Protein AF-A0A914EU07-F1 (afdb_monomer)

Secondary structure (DSSP, 8-state):
-HHHHHHHHHHHHT-S-S--------------PPP------------------------------------PPPS--PEESSEEES----TTS----TTT---EEEEEEEEEEEEE---TTS---EEEEEE--TT-EEE--GGGEE-----TTSPPPPTT-EEEEEEEEE-SS-EEEEETTEEEEEE-S-EEEEEEEEESSEEEEEEEEEEEEEEEE-SSSS-SS-EEEEEE-S-GGGG--EEETT-EEEEEEPPPEEEE-SS-TTEEEEEEEEEEEEE-S--EE-TTS--EE--S-EEESS-SS-HHHHHHHHHHHHHHHHHHHHHHHHHT-PPP--SS---S---------

Foldseek 3Di:
DVVVVVVVVVVVVPPPDDDDDDDDDDDDDDDDDDDDDDDDDDDDDDDDDDDDDDDDDDDDDDDDDDPPPDDDDDPWPWAFPFDKPPDQPDPPPPNPPCLFAFKIKTFRWKKKKKWQQPPPPDDIDIDIFTPHDRPKTWTDDPVQWFAFNADRPPDDDDFWTKIKGKTFTADPAKTFDADPNWTAKIWGGTWIKMWMWTGHQWIATDKIWIGFTWIQGIPVCPDVHIFTDGTIFDCRVVQVCIDGPLAKEWEQKTDWRWGQGPVDNSMIMTMITGGIIIDRGCQDADPVRRDGHHGPHYDYSDDPADPVNVVVVVVVVVVVVVVVVVVVVVVPDDDPPPPPDPPDDPDDDDDDD

Mean predicted aligned error: 16.55 Å

Structure (mmCIF, N/CA/C/O backbone):
data_AF-A0A914EU07-F1
#
_entry.id   AF-A0A914EU07-F1
#
loop_
_atom_site.group_PDB
_atom_site.id
_atom_site.type_symbol
_atom_site.label_atom_id
_atom_site.label_alt_id
_atom_site.label_comp_id
_atom_site.label_asym_id
_atom_site.label_entity_id
_atom_site.label_seq_id
_atom_site.pdbx_PDB_ins_code
_atom_site.Cartn_x
_atom_site.Cartn_y
_atom_site.Cartn_z
_atom_site.occupancy
_atom_site.B_iso_or_equiv
_atom_site.auth_seq_id
_atom_site.auth_comp_id
_atom_site.auth_asym_id
_atom_site.auth_atom_id
_atom_site.pdbx_PDB_model_num
ATOM 1 N N . MET A 1 1 ? 28.162 30.329 26.256 1.00 46.25 1 MET A N 1
ATOM 2 C CA . MET A 1 1 ? 27.588 29.751 27.493 1.00 46.25 1 MET A CA 1
ATOM 3 C C . MET A 1 1 ? 26.132 30.178 27.723 1.00 46.25 1 MET A C 1
ATOM 5 O O . MET A 1 1 ? 25.285 29.298 27.734 1.00 46.25 1 MET A O 1
ATOM 9 N N . HIS A 1 2 ? 25.791 31.475 27.800 1.00 39.97 2 HIS A N 1
ATOM 10 C CA . HIS A 1 2 ? 24.400 31.924 28.050 1.00 39.97 2 HIS A CA 1
ATOM 11 C C . HIS A 1 2 ? 23.330 31.431 27.049 1.00 39.97 2 HIS A C 1
ATOM 13 O O . HIS A 1 2 ? 22.220 31.111 27.465 1.00 39.97 2 HIS A O 1
ATOM 19 N N . ILE A 1 3 ? 23.651 31.312 25.754 1.00 50.47 3 ILE A N 1
ATOM 20 C CA . ILE A 1 3 ? 22.684 30.875 24.723 1.00 50.47 3 ILE A CA 1
ATOM 21 C C . ILE A 1 3 ? 22.217 29.421 24.951 1.00 50.47 3 ILE A C 1
ATOM 23 O O . ILE A 1 3 ? 21.037 29.122 24.787 1.00 50.47 3 ILE A O 1
ATOM 27 N N . PHE A 1 4 ? 23.111 28.536 25.411 1.00 46.19 4 PHE A N 1
ATOM 28 C CA . PHE A 1 4 ? 22.774 27.137 25.712 1.00 46.19 4 PHE A CA 1
ATOM 29 C C . PHE A 1 4 ? 21.798 27.007 26.889 1.00 46.19 4 PHE A C 1
ATOM 31 O O . PHE A 1 4 ? 20.877 26.200 26.827 1.00 46.19 4 PHE A O 1
ATOM 38 N N . TYR A 1 5 ? 21.944 27.838 27.927 1.00 52.75 5 TYR A N 1
ATOM 39 C CA . TYR A 1 5 ? 21.004 27.858 29.054 1.00 52.75 5 TYR A CA 1
ATOM 40 C C . TYR A 1 5 ? 19.601 28.322 28.639 1.00 52.75 5 TYR A C 1
ATOM 42 O O . TYR A 1 5 ? 18.611 27.776 29.117 1.00 52.75 5 TYR A O 1
ATOM 50 N N . SER A 1 6 ? 19.503 29.287 27.720 1.00 47.06 6 SER A N 1
ATOM 51 C CA . SER A 1 6 ? 18.209 29.769 27.214 1.00 47.06 6 SER A CA 1
ATOM 52 C C . SER A 1 6 ? 17.459 28.693 26.414 1.00 47.06 6 SER A C 1
ATOM 54 O O . SER A 1 6 ? 16.265 28.492 26.622 1.00 47.06 6 SER A O 1
ATOM 56 N N . LEU A 1 7 ? 18.172 27.937 25.569 1.00 50.00 7 LEU A N 1
ATOM 57 C CA . LEU A 1 7 ? 17.616 26.795 24.831 1.00 50.00 7 LEU A CA 1
ATOM 58 C C . LEU A 1 7 ? 17.190 25.640 25.753 1.00 50.00 7 LEU A C 1
ATOM 60 O O . LEU A 1 7 ? 16.129 25.057 25.540 1.00 50.00 7 LEU A O 1
ATOM 64 N N . LEU A 1 8 ? 17.967 25.342 26.801 1.00 52.72 8 LEU A N 1
ATOM 65 C CA . LEU A 1 8 ? 17.636 24.279 27.758 1.00 52.72 8 LEU A CA 1
ATOM 66 C C . LEU A 1 8 ? 16.361 24.596 28.565 1.00 52.72 8 LEU A C 1
ATOM 68 O O . LEU A 1 8 ? 15.539 23.713 28.797 1.00 52.72 8 LEU A O 1
ATOM 72 N N . ILE A 1 9 ? 16.172 25.861 28.957 1.00 55.28 9 ILE A N 1
ATOM 73 C CA . ILE A 1 9 ? 14.986 26.312 29.703 1.00 55.28 9 ILE A CA 1
ATOM 74 C C . ILE A 1 9 ? 13.730 26.292 28.816 1.00 55.28 9 ILE A C 1
ATOM 76 O O . ILE A 1 9 ? 12.677 25.846 29.270 1.00 55.28 9 ILE A O 1
ATOM 80 N N . PHE A 1 10 ? 13.838 26.692 27.543 1.00 49.38 10 PHE A N 1
ATOM 81 C CA . PHE A 1 10 ? 12.729 26.569 26.587 1.00 49.38 10 PHE A CA 1
ATOM 82 C C . PHE A 1 10 ? 12.340 25.108 26.318 1.00 49.38 10 PHE A C 1
ATOM 84 O O . PHE A 1 10 ? 11.152 24.805 26.226 1.00 49.38 10 PHE A O 1
ATOM 91 N N . ALA A 1 11 ? 13.314 24.194 26.249 1.00 50.12 11 ALA A N 1
ATOM 92 C CA . ALA A 1 11 ? 13.044 22.765 26.092 1.00 50.12 11 ALA A CA 1
ATOM 93 C C . ALA A 1 11 ? 12.343 22.153 27.320 1.00 50.12 11 ALA A C 1
ATOM 95 O O . ALA A 1 11 ? 11.442 21.336 27.158 1.00 50.12 11 ALA A O 1
ATOM 96 N N . LEU A 1 12 ? 12.708 22.561 28.541 1.00 46.66 12 LEU A N 1
ATOM 97 C CA . LEU A 1 12 ? 12.119 22.021 29.775 1.00 46.66 12 LEU A CA 1
ATOM 98 C C . LEU A 1 12 ? 10.699 22.534 30.063 1.00 46.66 12 LEU A C 1
ATOM 100 O O . LEU A 1 12 ? 9.892 21.796 30.623 1.00 46.66 12 LEU A O 1
ATOM 104 N N . LEU A 1 13 ? 10.369 23.768 29.669 1.00 44.47 13 LEU A N 1
ATOM 105 C CA . LEU A 1 13 ? 9.030 24.339 29.879 1.00 44.47 13 LEU A CA 1
ATOM 106 C C . LEU A 1 13 ? 8.003 23.922 28.809 1.00 44.47 13 LEU A C 1
ATOM 108 O O . LEU A 1 13 ? 6.804 24.041 29.045 1.00 44.47 13 LEU A O 1
ATOM 11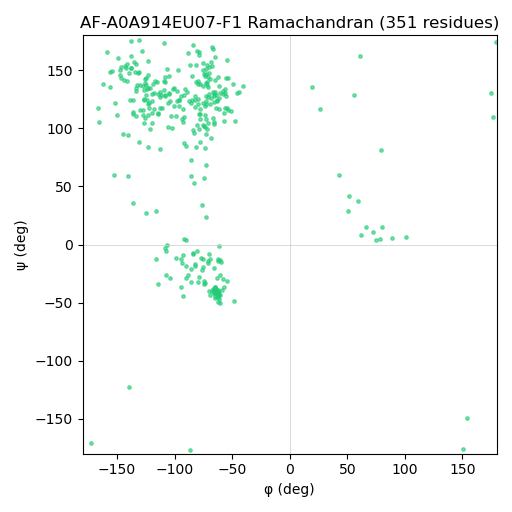2 N N . GLY A 1 14 ? 8.447 23.411 27.655 1.00 39.62 14 GLY A N 1
ATOM 113 C CA . GLY A 1 14 ? 7.567 23.007 26.549 1.00 39.62 14 GLY A CA 1
ATOM 114 C C . GLY A 1 14 ? 6.961 21.599 26.645 1.00 39.62 14 GLY A C 1
ATOM 115 O O . GLY A 1 14 ? 6.124 21.258 25.818 1.00 39.62 14 GLY A O 1
ATOM 116 N N . VAL A 1 15 ? 7.376 20.770 27.613 1.00 45.12 15 VAL A N 1
ATOM 117 C CA . VAL A 1 15 ? 7.030 19.329 27.658 1.00 45.12 15 VAL A CA 1
ATOM 118 C C . VAL A 1 15 ? 5.794 19.020 28.525 1.00 45.12 15 VAL A C 1
ATOM 120 O O . VAL A 1 15 ? 5.212 17.947 28.407 1.00 45.12 15 VAL A O 1
ATOM 123 N N . PHE A 1 16 ? 5.308 19.968 29.335 1.00 35.09 16 PHE A N 1
ATOM 124 C CA . PHE A 1 16 ? 4.106 19.791 30.171 1.00 35.09 16 PHE A CA 1
ATOM 125 C C . PHE A 1 16 ? 2.778 20.039 29.422 1.00 35.09 16 PHE A C 1
ATOM 127 O O . PHE A 1 16 ? 1.909 20.794 29.858 1.00 35.09 16 PHE A O 1
ATOM 134 N N . SER A 1 17 ? 2.601 19.366 28.284 1.00 38.59 17 SER A N 1
ATOM 135 C CA . SER A 1 17 ? 1.285 19.085 27.695 1.00 38.59 17 SER A CA 1
ATOM 136 C C . SER A 1 17 ? 1.385 18.011 26.618 1.00 38.59 17 SER A C 1
ATOM 138 O O . SER A 1 17 ? 1.828 18.304 25.513 1.00 38.59 17 SER A O 1
ATOM 140 N N . VAL A 1 18 ? 0.928 16.796 26.937 1.00 35.84 18 VAL A N 1
ATOM 141 C CA . VAL A 1 18 ? -0.046 15.999 26.158 1.00 35.84 18 VAL A CA 1
ATOM 142 C C . VAL A 1 18 ? -0.210 14.614 26.804 1.00 35.84 18 VAL A C 1
ATOM 144 O O . VAL A 1 18 ? 0.771 13.949 27.106 1.00 35.84 18 VAL A O 1
ATOM 147 N N . ALA A 1 19 ? -1.481 14.248 26.995 1.00 31.66 19 ALA A N 1
ATOM 148 C CA . ALA A 1 19 ? -2.082 12.919 27.163 1.00 31.66 19 ALA A CA 1
ATOM 149 C C . ALA A 1 19 ? -1.248 11.750 27.733 1.00 31.66 19 ALA A C 1
ATOM 151 O O . ALA A 1 19 ? -0.362 11.191 27.092 1.00 31.66 19 ALA A O 1
ATOM 152 N N . GLU A 1 20 ? -1.702 11.279 28.892 1.00 33.03 20 GLU A N 1
ATOM 153 C CA . GLU A 1 20 ? -1.465 9.936 29.416 1.00 33.03 20 GLU A CA 1
ATOM 154 C C . GLU A 1 20 ? -2.401 8.944 28.695 1.00 33.03 20 GLU A C 1
ATOM 156 O O . GLU A 1 20 ? -3.623 9.066 28.791 1.00 33.03 20 GLU A O 1
ATOM 161 N N . GLU A 1 21 ? -1.846 7.987 27.944 1.00 31.31 21 GLU A N 1
ATOM 162 C CA . GLU A 1 21 ? -2.611 6.935 27.258 1.00 31.31 21 GLU A CA 1
ATOM 163 C C . GLU A 1 21 ? -2.207 5.553 27.796 1.00 31.31 21 GLU A C 1
ATOM 165 O O . GLU A 1 21 ? -1.058 5.120 27.683 1.00 31.31 21 GLU A O 1
ATOM 170 N N . HIS A 1 22 ? -3.166 4.865 28.421 1.00 30.11 22 HIS A N 1
ATOM 171 C CA . HIS A 1 22 ? -2.979 3.537 29.003 1.00 30.11 22 HIS A CA 1
ATOM 172 C C . HIS A 1 22 ? -2.817 2.472 27.905 1.00 30.11 22 HIS A C 1
ATOM 174 O O . HIS A 1 22 ? -3.797 2.021 27.312 1.00 30.11 22 HIS A O 1
ATOM 180 N N . SER A 1 23 ? -1.586 2.007 27.690 1.00 28.59 23 SER A N 1
ATOM 181 C CA . SER A 1 23 ? -1.321 0.790 26.918 1.00 28.59 23 SER A CA 1
ATOM 182 C C . SER A 1 23 ? -1.604 -0.444 27.779 1.00 28.59 23 SER A C 1
ATOM 184 O O . SER A 1 23 ? -0.833 -0.751 28.685 1.00 28.59 23 SER A O 1
ATOM 186 N N . ASN A 1 24 ? -2.688 -1.165 27.487 1.00 29.34 24 ASN A N 1
ATOM 187 C CA . ASN A 1 24 ? -2.892 -2.517 28.011 1.00 29.34 24 ASN A CA 1
ATOM 188 C C . ASN A 1 24 ? -2.124 -3.523 27.146 1.00 29.34 24 ASN A C 1
ATOM 190 O O . ASN A 1 24 ? -2.299 -3.546 25.927 1.00 29.34 24 ASN A O 1
ATOM 194 N N . ASP A 1 25 ? -1.310 -4.366 27.780 1.00 30.17 25 ASP A N 1
ATOM 195 C CA . ASP A 1 25 ? -0.608 -5.460 27.110 1.00 30.17 25 ASP A CA 1
ATOM 196 C C . ASP A 1 25 ? -1.591 -6.449 26.466 1.00 30.17 25 ASP A C 1
ATOM 198 O O . ASP A 1 25 ? -2.505 -6.964 27.114 1.00 30.17 25 ASP A O 1
ATOM 202 N N . LEU A 1 26 ? -1.353 -6.765 25.191 1.00 31.00 26 LEU A N 1
ATOM 203 C CA . LEU A 1 26 ? -1.912 -7.936 24.523 1.00 31.00 26 LEU A CA 1
ATOM 204 C C . LEU A 1 26 ? -0.760 -8.819 24.047 1.00 31.00 26 LEU A C 1
ATOM 206 O O . LEU A 1 26 ? -0.054 -8.520 23.084 1.00 31.00 26 LEU A O 1
ATOM 210 N N . GLU A 1 27 ? -0.571 -9.909 24.783 1.00 30.17 27 GLU A N 1
ATOM 211 C CA . GLU A 1 27 ? 0.477 -10.900 24.583 1.00 30.17 27 GLU A CA 1
ATOM 212 C C . GLU A 1 27 ? 0.266 -11.657 23.261 1.00 30.17 27 GLU A C 1
ATOM 214 O O . GLU A 1 27 ? -0.653 -12.463 23.120 1.00 30.17 27 GLU A O 1
ATOM 219 N N . VAL A 1 28 ? 1.122 -11.395 22.268 1.00 29.94 28 VAL A N 1
ATOM 220 C CA . VAL A 1 28 ? 1.140 -12.153 21.009 1.00 29.94 28 VAL A CA 1
ATOM 221 C C . VAL A 1 28 ? 2.128 -13.310 21.132 1.00 29.94 28 VAL A C 1
ATOM 223 O O . VAL A 1 28 ? 3.347 -13.113 21.143 1.00 29.94 28 VAL A O 1
ATOM 226 N N . GLU A 1 29 ? 1.586 -14.525 21.181 1.00 27.75 29 GLU A N 1
ATOM 227 C CA . GLU A 1 29 ? 2.333 -15.780 21.244 1.00 27.75 29 GLU A CA 1
ATOM 228 C C . GLU A 1 29 ? 3.308 -15.911 20.056 1.00 27.75 29 GLU A C 1
ATOM 230 O O . GLU A 1 29 ? 2.925 -16.171 18.910 1.00 27.75 29 GLU A O 1
ATOM 235 N N . ARG A 1 30 ? 4.611 -15.735 20.313 1.00 26.53 30 ARG A N 1
ATOM 236 C CA . ARG A 1 30 ? 5.646 -15.964 19.296 1.00 26.53 30 ARG A CA 1
ATOM 237 C C . ARG A 1 30 ? 5.849 -17.461 19.083 1.00 26.53 30 ARG A C 1
ATOM 239 O O . ARG A 1 30 ? 6.609 -18.097 19.814 1.00 26.53 30 ARG A O 1
ATOM 246 N N . VAL A 1 31 ? 5.285 -17.995 18.004 1.00 28.81 31 VAL A N 1
ATOM 247 C CA . VAL A 1 31 ? 5.662 -19.321 17.497 1.00 28.81 31 VAL A CA 1
ATOM 248 C C . VAL A 1 31 ? 7.169 -19.343 17.201 1.00 28.81 31 VAL A C 1
ATOM 250 O O . VAL A 1 31 ? 7.655 -18.658 16.297 1.00 28.81 31 VAL A O 1
ATOM 253 N N . LYS A 1 32 ? 7.915 -20.144 17.974 1.00 26.92 32 LYS A N 1
ATOM 254 C CA . LYS A 1 32 ? 9.344 -20.421 17.764 1.00 26.92 32 LYS A CA 1
ATOM 255 C C . LYS A 1 32 ? 9.570 -20.922 16.335 1.00 26.92 32 LYS A C 1
ATOM 257 O O . LYS A 1 32 ? 9.159 -22.032 16.003 1.00 26.92 32 LYS A O 1
ATOM 262 N N . ARG A 1 33 ? 10.306 -20.164 15.516 1.00 27.30 33 ARG A N 1
ATOM 263 C CA . ARG A 1 33 ? 10.988 -20.748 14.354 1.00 27.30 33 ARG A CA 1
ATOM 264 C C . ARG A 1 33 ? 12.297 -21.360 14.833 1.00 27.30 33 ARG A C 1
ATOM 266 O O . ARG A 1 33 ? 13.096 -20.687 15.479 1.00 27.30 33 ARG A O 1
ATOM 273 N N . VAL A 1 34 ? 12.470 -22.643 14.545 1.00 25.67 34 VAL A N 1
ATOM 274 C CA . VAL A 1 34 ? 13.705 -23.384 14.804 1.00 25.67 34 VAL A CA 1
ATOM 275 C C . VAL A 1 34 ? 14.787 -22.844 13.870 1.00 25.67 34 VAL A C 1
ATOM 277 O O . VAL A 1 34 ? 14.574 -22.780 12.660 1.00 25.67 34 VAL A O 1
ATOM 280 N N . ALA A 1 35 ? 15.923 -22.434 14.434 1.00 23.61 35 ALA A N 1
ATOM 281 C CA . ALA A 1 35 ? 17.128 -22.186 13.656 1.00 23.61 35 ALA A CA 1
ATOM 282 C C . ALA A 1 35 ? 17.684 -23.532 13.173 1.00 23.61 35 ALA A C 1
ATOM 284 O O . ALA A 1 35 ? 17.738 -24.484 13.950 1.00 23.61 35 ALA A O 1
ATOM 285 N N . VAL A 1 36 ? 18.079 -23.598 11.904 1.00 28.11 36 VAL A N 1
ATOM 286 C CA . VAL A 1 36 ? 18.805 -24.734 11.329 1.00 28.11 36 VAL A CA 1
ATOM 287 C C . VAL A 1 36 ? 20.101 -24.185 10.746 1.00 28.11 36 VAL A C 1
ATOM 289 O O . VAL A 1 36 ? 20.180 -23.849 9.567 1.00 28.11 36 VAL A O 1
ATOM 292 N N . GLU A 1 37 ? 21.086 -24.057 11.623 1.00 24.45 37 GLU A N 1
ATOM 293 C CA . GLU A 1 37 ? 22.506 -24.143 11.279 1.00 24.45 37 GLU A CA 1
ATOM 294 C C . GLU A 1 37 ? 23.034 -25.471 11.869 1.00 24.45 37 GLU A C 1
ATOM 296 O O . GLU A 1 37 ? 22.282 -26.171 12.550 1.00 24.45 37 GLU A O 1
ATOM 301 N N . ASP A 1 38 ? 24.286 -25.822 11.567 1.00 24.45 38 ASP A N 1
ATOM 302 C CA . ASP A 1 38 ? 24.977 -27.087 11.896 1.00 24.45 38 ASP A CA 1
ATOM 303 C C . ASP A 1 38 ? 24.662 -28.306 10.994 1.00 24.45 38 ASP A C 1
ATOM 305 O O . ASP A 1 38 ? 23.941 -29.232 11.366 1.00 24.45 38 ASP A O 1
ATOM 309 N N . VAL A 1 39 ? 25.329 -28.365 9.830 1.00 29.16 39 VAL A N 1
ATOM 310 C CA . VAL A 1 39 ? 25.918 -29.621 9.314 1.00 29.16 39 VAL A CA 1
ATOM 311 C C . VAL A 1 39 ? 27.320 -29.320 8.771 1.00 29.16 39 VAL A C 1
ATOM 313 O O . VAL A 1 39 ? 27.489 -28.448 7.919 1.00 29.16 39 VAL A O 1
ATOM 316 N N . ASP A 1 40 ? 28.316 -30.043 9.283 1.00 24.72 40 ASP A N 1
ATOM 317 C CA . ASP A 1 40 ? 29.746 -29.798 9.075 1.00 24.72 40 ASP A CA 1
ATOM 318 C C . ASP A 1 40 ? 30.283 -30.034 7.653 1.00 24.72 40 ASP A C 1
ATOM 320 O O . ASP A 1 40 ? 29.796 -30.862 6.878 1.00 24.72 40 ASP A O 1
ATOM 324 N N . PHE A 1 41 ? 31.411 -29.376 7.370 1.00 24.50 41 PHE A N 1
ATOM 325 C CA . PHE A 1 41 ? 32.308 -29.728 6.271 1.00 24.50 41 PHE A CA 1
ATOM 326 C C . PHE A 1 41 ? 33.098 -31.003 6.604 1.00 24.50 41 PHE A C 1
ATOM 328 O O . PHE A 1 41 ? 33.934 -30.998 7.506 1.00 24.50 41 PHE A O 1
ATOM 335 N N . ALA A 1 42 ? 32.931 -32.060 5.806 1.00 28.92 42 ALA A N 1
ATOM 336 C CA . ALA A 1 42 ? 33.831 -33.213 5.810 1.00 28.92 42 ALA A CA 1
ATOM 337 C C . ALA A 1 42 ?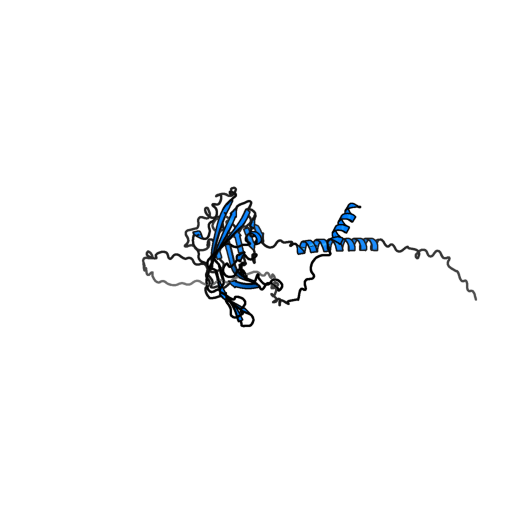 34.214 -33.622 4.378 1.00 28.92 42 ALA A C 1
ATOM 339 O O . ALA A 1 42 ? 33.398 -34.133 3.612 1.00 28.92 42 ALA A O 1
ATOM 340 N N . SER A 1 43 ? 35.479 -33.398 4.024 1.00 26.33 43 SER A N 1
ATOM 341 C CA . SER A 1 43 ? 36.119 -33.893 2.801 1.00 26.33 43 SER A CA 1
ATOM 342 C C . SER A 1 43 ? 36.385 -35.398 2.871 1.00 26.33 43 SER A C 1
ATOM 344 O O . SER A 1 43 ? 36.886 -35.854 3.897 1.00 26.33 43 SER A O 1
ATOM 346 N N . ASN A 1 44 ? 36.161 -36.135 1.777 1.00 27.44 44 ASN A N 1
ATOM 347 C CA . ASN A 1 44 ? 36.869 -37.381 1.440 1.00 27.44 44 ASN A CA 1
ATOM 348 C C . ASN A 1 44 ? 36.687 -37.711 -0.055 1.00 27.44 44 ASN A C 1
ATOM 350 O O . ASN A 1 44 ? 35.588 -37.565 -0.591 1.00 27.44 44 ASN A O 1
ATOM 354 N N . ASP A 1 45 ? 37.763 -38.160 -0.705 1.00 26.83 45 ASP A N 1
ATOM 355 C CA . ASP A 1 45 ? 37.855 -38.375 -2.157 1.00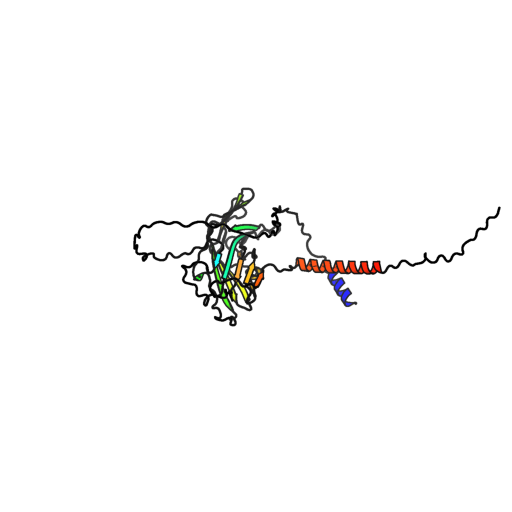 26.83 45 ASP A CA 1
ATOM 356 C C . ASP A 1 45 ? 37.608 -39.835 -2.607 1.00 26.83 45 ASP A C 1
ATOM 358 O O . ASP A 1 45 ? 37.993 -40.775 -1.917 1.00 26.83 45 ASP A O 1
ATOM 362 N N . GLU A 1 46 ? 37.075 -39.974 -3.835 1.00 29.94 46 GLU A N 1
ATOM 363 C CA . GLU A 1 46 ? 37.163 -41.125 -4.773 1.00 29.94 46 GLU A CA 1
ATOM 364 C C . GLU A 1 46 ? 36.610 -42.537 -4.399 1.00 29.94 46 GLU A C 1
ATOM 366 O O . GLU A 1 46 ? 36.458 -42.891 -3.233 1.00 29.94 46 GLU A O 1
ATOM 371 N N . PRO A 1 47 ? 36.383 -43.446 -5.386 1.00 34.06 47 PRO A N 1
ATOM 372 C CA . PRO A 1 47 ? 35.909 -43.242 -6.766 1.00 34.06 47 PRO A CA 1
ATOM 373 C C . PRO A 1 47 ? 34.734 -44.177 -7.177 1.00 34.06 47 PRO A C 1
ATOM 375 O O . PRO A 1 47 ? 34.302 -45.069 -6.449 1.00 34.06 47 PRO A O 1
ATOM 378 N N . ALA A 1 48 ? 34.206 -43.989 -8.395 1.00 28.39 48 ALA A N 1
ATOM 379 C CA . ALA A 1 48 ? 33.030 -44.699 -8.925 1.00 28.39 48 ALA A CA 1
ATOM 380 C C . ALA A 1 48 ? 33.324 -46.063 -9.611 1.00 28.39 48 ALA A C 1
ATOM 382 O O . ALA A 1 48 ? 34.382 -46.228 -10.219 1.00 28.39 48 ALA A O 1
ATOM 383 N N . PRO A 1 49 ? 32.352 -47.005 -9.651 1.00 30.48 49 PRO A N 1
ATOM 384 C CA . PRO A 1 49 ? 32.393 -48.190 -10.516 1.00 30.48 49 PRO A CA 1
ATOM 385 C C . PRO A 1 49 ? 31.455 -48.107 -11.743 1.00 30.48 49 PRO A C 1
ATOM 387 O O . PRO A 1 49 ? 30.344 -47.578 -11.689 1.00 30.48 49 PRO A O 1
ATOM 390 N N . ALA A 1 50 ? 31.892 -48.688 -12.865 1.00 24.97 50 ALA A N 1
ATOM 391 C CA . ALA A 1 50 ? 31.195 -48.674 -14.159 1.00 24.97 50 ALA A CA 1
ATOM 392 C C . ALA A 1 50 ? 30.021 -49.677 -14.274 1.00 24.97 50 ALA A C 1
ATOM 394 O O . ALA A 1 50 ? 29.947 -50.662 -13.536 1.00 24.97 50 ALA A O 1
ATOM 395 N N . ARG A 1 51 ? 29.134 -49.491 -15.272 1.00 28.92 51 ARG A N 1
ATOM 396 C CA . ARG A 1 51 ? 28.095 -50.478 -15.642 1.00 28.92 51 ARG A CA 1
ATOM 397 C C . ARG A 1 51 ? 27.902 -50.664 -17.156 1.00 28.92 51 ARG A C 1
ATOM 399 O O . ARG A 1 51 ? 28.179 -49.780 -17.960 1.00 28.92 51 ARG A O 1
ATOM 406 N N . THR A 1 52 ? 27.463 -51.871 -17.512 1.00 26.02 52 THR A N 1
ATOM 407 C CA . THR A 1 52 ? 27.656 -52.542 -18.814 1.00 26.02 52 THR A CA 1
ATOM 408 C C . THR A 1 52 ? 26.574 -52.250 -19.872 1.00 26.02 52 THR A C 1
ATOM 410 O O . THR A 1 52 ? 25.486 -51.773 -19.567 1.00 26.02 52 THR A O 1
ATOM 413 N N . ARG A 1 53 ? 26.873 -52.567 -21.143 1.00 28.36 53 ARG A N 1
ATOM 414 C CA . ARG A 1 53 ? 26.119 -52.212 -22.364 1.00 28.36 53 ARG A CA 1
ATOM 415 C C . ARG A 1 53 ? 25.486 -53.443 -23.056 1.00 28.36 53 ARG A C 1
ATOM 417 O O . ARG A 1 53 ? 26.233 -54.339 -23.426 1.00 28.36 53 ARG A O 1
ATOM 424 N N . GLN A 1 54 ? 24.171 -53.437 -23.332 1.00 25.81 54 GLN A N 1
ATOM 425 C CA . GLN A 1 54 ? 23.416 -54.291 -24.300 1.00 25.81 54 GLN A CA 1
ATOM 426 C C . GLN A 1 54 ? 22.001 -53.654 -24.478 1.00 25.81 54 GLN A C 1
ATOM 428 O O . GLN A 1 54 ? 21.384 -53.345 -23.468 1.00 25.81 54 GLN A O 1
ATOM 433 N N . LYS A 1 55 ? 21.518 -53.163 -25.645 1.00 25.08 55 LYS A N 1
ATOM 434 C CA . LYS A 1 55 ? 21.026 -53.830 -26.893 1.00 25.08 55 LYS A CA 1
ATOM 435 C C . LYS A 1 55 ? 19.875 -54.836 -26.633 1.00 25.08 55 LYS A C 1
ATOM 437 O O . LYS A 1 55 ? 20.100 -55.724 -25.829 1.00 25.08 55 LYS A O 1
ATOM 442 N N . THR A 1 56 ? 18.685 -54.869 -27.276 1.00 24.50 56 THR A N 1
ATOM 443 C CA . THR A 1 56 ? 17.957 -54.126 -28.372 1.00 24.50 56 THR A CA 1
ATOM 444 C C . THR A 1 56 ? 16.477 -54.678 -28.431 1.00 24.50 56 THR A C 1
ATOM 446 O O . THR A 1 56 ? 16.211 -55.503 -27.557 1.00 24.50 56 THR A O 1
ATOM 449 N N . PRO A 1 57 ? 15.516 -54.413 -29.383 1.00 30.88 57 PRO A N 1
ATOM 450 C CA . PRO A 1 57 ? 15.378 -53.454 -30.516 1.00 30.88 57 PRO A CA 1
ATOM 451 C C . PRO A 1 57 ? 13.977 -52.743 -30.715 1.00 30.88 57 PRO A C 1
ATOM 453 O O . PRO A 1 57 ? 12.980 -53.070 -30.090 1.00 30.88 57 PRO A O 1
ATOM 456 N N . SER A 1 58 ? 13.919 -51.809 -31.685 1.00 27.25 58 SER A N 1
ATOM 457 C CA . SER A 1 58 ? 12.823 -51.381 -32.617 1.00 27.25 58 SER A CA 1
ATOM 458 C C . SER A 1 58 ? 11.304 -51.659 -32.408 1.00 27.25 58 SER A C 1
ATOM 460 O O . SER A 1 58 ? 10.887 -52.818 -32.420 1.00 27.25 58 SER A O 1
ATOM 462 N N . ARG A 1 59 ? 10.457 -50.625 -32.635 1.00 25.84 59 ARG A N 1
ATOM 463 C CA . ARG A 1 59 ? 9.393 -50.656 -33.683 1.00 25.84 59 ARG A CA 1
ATOM 464 C C . ARG A 1 59 ? 8.899 -49.264 -34.141 1.00 25.84 59 ARG A C 1
ATOM 466 O O . ARG A 1 59 ? 9.223 -48.249 -33.544 1.00 25.84 59 ARG A O 1
ATOM 473 N N . ALA A 1 60 ? 8.190 -49.259 -35.270 1.00 24.92 60 ALA A N 1
ATOM 474 C CA . ALA A 1 60 ? 7.963 -48.148 -36.193 1.00 24.92 60 ALA A CA 1
ATOM 475 C C . ALA A 1 60 ? 6.959 -47.043 -35.786 1.00 24.92 60 ALA A C 1
ATOM 477 O O . ALA A 1 60 ? 5.988 -47.260 -35.070 1.00 24.92 60 ALA A O 1
ATOM 478 N N . ARG A 1 61 ? 7.204 -45.885 -36.410 1.00 26.66 61 ARG A N 1
ATOM 479 C CA . ARG A 1 61 ? 6.374 -44.689 -36.633 1.00 26.66 61 ARG A CA 1
ATOM 480 C C . ARG A 1 61 ? 4.904 -44.971 -36.994 1.00 26.66 61 ARG A C 1
ATOM 482 O O . ARG A 1 61 ? 4.641 -45.724 -37.928 1.00 26.66 61 ARG A O 1
ATOM 489 N N . ALA A 1 62 ? 3.987 -44.222 -36.380 1.00 25.33 62 ALA A N 1
ATOM 490 C CA . ALA A 1 62 ? 2.648 -43.950 -36.906 1.00 25.33 62 ALA A CA 1
ATOM 491 C C . ALA A 1 62 ? 2.470 -42.426 -37.034 1.00 25.33 62 ALA A C 1
ATOM 493 O O . ALA A 1 62 ? 2.565 -41.709 -36.040 1.00 25.33 62 ALA A O 1
ATOM 494 N N . ASN A 1 63 ? 2.261 -41.928 -38.256 1.00 28.62 63 ASN A N 1
ATOM 495 C CA . ASN A 1 63 ? 1.889 -40.531 -38.485 1.00 28.62 63 ASN A CA 1
ATOM 496 C C . ASN A 1 63 ? 0.370 -40.408 -38.330 1.00 28.62 63 ASN A C 1
ATOM 498 O O . ASN A 1 63 ? -0.345 -41.052 -39.091 1.00 28.62 63 ASN A O 1
ATOM 502 N N . ASN A 1 64 ? -0.106 -39.521 -37.458 1.00 28.23 64 ASN A N 1
ATOM 503 C CA . ASN A 1 64 ? -1.452 -38.961 -37.560 1.00 28.23 64 ASN A CA 1
ATOM 504 C C . ASN A 1 64 ? -1.319 -37.441 -37.662 1.00 28.23 64 ASN A C 1
ATOM 506 O O . ASN A 1 64 ? -1.133 -36.760 -36.656 1.00 28.23 64 ASN A O 1
ATOM 510 N N . ASN A 1 65 ? -1.404 -36.920 -38.888 1.00 31.72 65 ASN A N 1
ATOM 511 C CA . ASN A 1 65 ? -1.631 -35.497 -39.107 1.00 31.72 65 ASN A CA 1
ATOM 512 C C . ASN A 1 65 ? -3.085 -35.203 -38.717 1.00 31.72 65 ASN A C 1
ATOM 514 O O . ASN A 1 65 ? -3.995 -35.470 -39.499 1.00 31.72 65 ASN A O 1
ATOM 518 N N . ALA A 1 66 ? -3.294 -34.674 -37.514 1.00 29.34 66 ALA A N 1
ATOM 519 C CA . ALA A 1 66 ? -4.489 -33.905 -37.199 1.00 29.34 66 ALA A CA 1
ATOM 520 C C . ALA A 1 66 ? -4.147 -32.427 -37.413 1.00 29.34 66 ALA A C 1
ATOM 522 O O . ALA A 1 66 ? -3.125 -31.949 -36.922 1.00 29.34 66 ALA A O 1
ATOM 523 N N . ASP A 1 67 ? -4.968 -31.738 -38.197 1.00 27.14 67 ASP A N 1
ATOM 524 C CA . ASP A 1 67 ? -4.740 -30.356 -38.609 1.00 27.14 67 ASP A CA 1
ATOM 525 C C . ASP A 1 67 ? -5.009 -29.404 -37.428 1.00 27.14 67 ASP A C 1
ATOM 527 O O . ASP A 1 67 ? -6.158 -29.140 -37.074 1.00 27.14 67 ASP A O 1
ATOM 531 N N . VAL A 1 68 ? -3.952 -28.924 -36.763 1.00 33.66 68 VAL A N 1
ATOM 532 C CA . VAL A 1 68 ? -4.058 -27.992 -35.621 1.00 33.66 68 VAL A CA 1
ATOM 533 C C . VAL A 1 68 ? -4.139 -26.552 -36.141 1.00 33.66 68 VAL A C 1
ATOM 535 O O . VAL A 1 68 ? -3.289 -25.720 -35.845 1.00 33.66 68 VAL A O 1
ATOM 538 N N . ASN A 1 69 ? -5.159 -26.273 -36.958 1.00 35.41 69 ASN A N 1
ATOM 539 C CA . ASN A 1 69 ? -5.385 -24.969 -37.593 1.00 35.41 69 ASN A CA 1
ATOM 540 C C . ASN A 1 69 ? -6.857 -24.509 -37.540 1.00 35.41 69 ASN A C 1
ATOM 542 O O . ASN A 1 69 ? -7.327 -23.861 -38.469 1.00 35.41 69 ASN A O 1
ATOM 546 N N . ASP A 1 70 ? -7.590 -24.795 -36.455 1.00 31.61 70 ASP A N 1
ATOM 547 C CA . ASP A 1 70 ? -8.813 -24.030 -36.130 1.00 31.61 70 ASP A CA 1
ATOM 548 C C . ASP A 1 70 ? -9.127 -24.002 -34.620 1.00 31.61 70 ASP A C 1
ATOM 550 O O . ASP A 1 70 ? -10.169 -24.458 -34.147 1.00 31.61 70 ASP A O 1
ATOM 554 N N . VAL A 1 71 ? -8.194 -23.460 -33.828 1.00 29.88 71 VAL A N 1
ATOM 555 C CA . VAL A 1 71 ? -8.495 -22.986 -32.468 1.00 29.88 71 VAL A CA 1
ATOM 556 C C . VAL A 1 71 ? -8.526 -21.465 -32.507 1.00 29.88 71 VAL A C 1
ATOM 558 O O . VAL A 1 71 ? -7.487 -20.806 -32.501 1.00 29.88 71 VAL A O 1
ATOM 561 N N . LYS A 1 72 ? -9.735 -20.896 -32.545 1.00 27.12 72 LYS A N 1
ATOM 562 C CA . LYS A 1 72 ? -9.934 -19.455 -32.341 1.00 27.12 72 LYS A CA 1
ATOM 563 C C . LYS A 1 72 ? -9.336 -19.052 -30.985 1.00 27.12 72 LYS A C 1
ATOM 565 O O . LYS A 1 72 ? -9.603 -19.746 -30.002 1.00 27.12 72 LYS A O 1
ATOM 570 N N . PRO A 1 73 ? -8.569 -17.951 -30.899 1.00 29.64 73 PRO A N 1
ATOM 571 C CA . PRO A 1 73 ? -7.961 -17.538 -29.643 1.00 29.64 73 PRO A CA 1
ATOM 572 C C . PRO A 1 73 ? -9.045 -17.203 -28.614 1.00 29.64 73 PRO A C 1
ATOM 574 O O . PRO A 1 73 ? -9.906 -16.355 -28.854 1.00 29.64 73 PRO A O 1
ATOM 577 N N . VAL A 1 74 ? -8.993 -17.877 -27.464 1.00 31.19 74 VAL A N 1
ATOM 578 C CA . VAL A 1 74 ? -9.813 -17.553 -26.293 1.00 31.19 74 VAL A CA 1
ATOM 579 C C . VAL A 1 74 ? -9.154 -16.372 -25.571 1.00 31.19 74 VAL A C 1
ATOM 581 O O . VAL A 1 74 ? -7.998 -16.498 -25.163 1.00 31.19 74 VAL A O 1
ATOM 584 N N . PRO A 1 75 ? -9.837 -15.229 -25.391 1.00 39.47 75 PRO A N 1
ATOM 585 C CA . PRO A 1 75 ? -9.272 -14.097 -24.669 1.00 39.47 75 PRO A CA 1
ATOM 586 C C . PRO A 1 75 ? -9.459 -14.277 -23.154 1.00 39.47 75 PRO A C 1
ATOM 588 O O . PRO A 1 75 ? -10.528 -13.971 -22.633 1.00 39.47 75 PRO A O 1
ATOM 591 N N . ASN A 1 76 ? -8.437 -14.808 -22.472 1.00 41.78 76 ASN A N 1
ATOM 592 C CA . ASN A 1 76 ? -8.073 -14.502 -21.073 1.00 41.78 76 ASN A CA 1
ATOM 593 C C . ASN A 1 76 ? -6.893 -15.389 -20.619 1.00 41.78 76 ASN A C 1
ATOM 595 O O . ASN A 1 76 ? -7.100 -16.578 -20.361 1.00 41.78 76 ASN A O 1
ATOM 599 N N . PRO A 1 77 ? -5.683 -14.841 -20.420 1.00 52.72 77 PRO A N 1
ATOM 600 C CA . PRO A 1 77 ? -4.681 -15.442 -19.551 1.00 52.72 77 PRO A CA 1
ATOM 601 C C . PRO A 1 77 ? -4.953 -14.959 -18.115 1.00 52.72 77 PRO A C 1
ATOM 603 O O . PRO A 1 77 ? -4.256 -14.090 -17.592 1.00 52.72 77 PRO A O 1
ATOM 606 N N . ASP A 1 78 ? -6.022 -15.467 -17.495 1.00 54.94 78 ASP A N 1
ATOM 607 C CA . ASP A 1 78 ? -6.338 -15.135 -16.101 1.00 54.94 78 ASP A CA 1
ATOM 608 C C . ASP A 1 78 ? -5.214 -15.655 -15.192 1.00 54.94 78 ASP A C 1
ATOM 610 O O . ASP A 1 78 ? -4.949 -16.858 -15.126 1.00 54.94 78 ASP A O 1
ATOM 614 N N . GLY A 1 79 ? -4.525 -14.743 -14.508 1.00 60.25 79 GLY A N 1
ATOM 615 C CA . GLY A 1 79 ? -3.372 -15.078 -13.682 1.00 60.25 79 GLY A CA 1
ATOM 616 C C . GLY A 1 79 ? -3.782 -15.530 -12.282 1.00 60.25 79 GLY A C 1
ATOM 617 O O . GLY A 1 79 ? -4.731 -15.008 -11.697 1.00 60.25 79 GLY A O 1
ATOM 618 N N . VAL A 1 80 ? -3.048 -16.482 -11.708 1.00 74.19 80 VAL A N 1
ATOM 619 C CA . VAL A 1 80 ? -3.183 -16.850 -10.288 1.00 74.19 80 VAL A CA 1
ATOM 620 C C . VAL A 1 80 ? -2.386 -15.854 -9.445 1.00 74.19 80 VAL A C 1
ATOM 622 O O . VAL A 1 80 ? -1.290 -15.465 -9.838 1.00 74.19 80 VAL A O 1
ATOM 625 N N . VAL A 1 81 ? -2.918 -15.443 -8.291 1.00 73.88 81 VAL A N 1
ATOM 626 C CA . VAL A 1 81 ? -2.204 -14.579 -7.329 1.00 73.88 81 VAL A CA 1
ATOM 627 C C . VAL A 1 81 ? -0.865 -15.243 -6.924 1.00 73.88 81 VAL A C 1
ATOM 629 O O . VAL A 1 81 ? -0.886 -16.421 -6.558 1.00 73.88 81 VAL A O 1
ATOM 632 N N . PRO A 1 82 ? 0.296 -14.551 -6.955 1.00 79.94 82 PRO A N 1
ATOM 633 C CA . PRO A 1 82 ? 0.502 -13.098 -6.992 1.00 79.94 82 PRO A CA 1
ATOM 634 C C . PRO A 1 82 ? 0.190 -12.422 -8.334 1.00 79.94 82 PRO A C 1
ATOM 636 O O . PRO A 1 82 ? 0.445 -12.946 -9.414 1.00 79.94 82 PRO A O 1
ATOM 639 N N . VAL A 1 83 ? -0.336 -11.204 -8.242 1.00 83.25 83 VAL A N 1
ATOM 640 C CA . VAL A 1 83 ? -0.616 -10.333 -9.385 1.00 83.25 83 VAL A CA 1
ATOM 641 C C . VAL A 1 83 ? 0.700 -9.795 -9.942 1.00 83.25 83 VAL A C 1
ATOM 643 O O . VAL A 1 83 ? 1.448 -9.145 -9.212 1.00 83.25 83 VAL A O 1
ATOM 646 N N . VAL A 1 84 ? 0.965 -10.031 -11.230 1.00 84.12 84 VAL A N 1
ATOM 647 C CA . VAL A 1 84 ? 2.135 -9.500 -11.946 1.00 84.12 84 VAL A CA 1
ATOM 648 C C . VAL A 1 84 ? 1.656 -8.797 -13.212 1.00 84.12 84 VAL A C 1
ATOM 650 O O . VAL A 1 84 ? 1.071 -9.429 -14.089 1.00 84.12 84 VAL A O 1
ATOM 653 N N . LEU A 1 85 ? 1.872 -7.483 -13.298 1.00 81.50 85 LEU A N 1
ATOM 654 C CA . LEU A 1 85 ? 1.389 -6.646 -14.400 1.00 81.50 85 LEU A CA 1
ATOM 655 C C . LEU A 1 85 ? 2.559 -5.899 -15.069 1.00 81.50 85 LEU A C 1
ATOM 657 O O . LEU A 1 85 ? 3.253 -5.144 -14.382 1.00 81.50 85 LEU A O 1
ATOM 661 N N . PRO A 1 86 ? 2.754 -6.029 -16.395 1.00 73.56 86 PRO A N 1
ATOM 662 C CA . PRO A 1 86 ? 2.167 -7.057 -17.264 1.00 73.56 86 PRO A CA 1
ATOM 663 C C . PRO A 1 86 ? 2.663 -8.479 -16.902 1.00 73.56 86 PRO A C 1
ATOM 665 O O . PRO A 1 86 ? 3.700 -8.619 -16.251 1.00 73.56 86 PRO A O 1
ATOM 668 N N . PRO A 1 87 ? 1.965 -9.549 -17.324 1.00 70.12 87 PRO A N 1
ATOM 669 C CA . PRO A 1 87 ? 2.398 -10.922 -17.102 1.00 70.12 87 PRO A CA 1
ATOM 670 C C . PRO A 1 87 ? 3.575 -11.264 -18.027 1.00 70.12 87 PRO A C 1
ATOM 672 O O . PRO A 1 87 ? 3.426 -11.383 -19.241 1.00 70.12 87 PRO A O 1
ATOM 675 N N . TYR A 1 88 ? 4.758 -11.449 -17.444 1.00 64.19 88 TYR A N 1
ATOM 676 C CA . TYR A 1 88 ? 6.007 -11.693 -18.182 1.00 64.19 88 TYR A CA 1
ATOM 677 C C . TYR A 1 88 ? 6.323 -13.177 -18.456 1.00 64.19 88 TYR A C 1
ATOM 679 O O . TYR A 1 88 ? 7.393 -13.480 -18.974 1.00 64.19 88 TYR A O 1
ATOM 687 N N . HIS A 1 89 ? 5.435 -14.108 -18.090 1.00 53.84 89 HIS A N 1
ATOM 688 C CA . HIS A 1 89 ? 5.739 -15.549 -18.068 1.00 53.84 89 HIS A CA 1
ATOM 689 C C . HIS A 1 89 ? 5.075 -16.382 -19.182 1.00 53.84 89 HIS A C 1
ATOM 691 O O . HIS A 1 89 ? 5.351 -17.574 -19.291 1.00 53.84 89 HIS A O 1
ATOM 697 N N . ASP A 1 90 ? 4.202 -15.801 -20.011 1.00 52.31 90 ASP A N 1
ATOM 698 C CA . ASP A 1 90 ? 3.453 -16.575 -21.008 1.00 52.31 90 ASP A CA 1
ATOM 699 C C . ASP A 1 90 ? 4.078 -16.497 -22.407 1.00 52.31 90 ASP A C 1
ATOM 701 O O . ASP A 1 90 ? 4.013 -15.475 -23.088 1.00 52.31 90 ASP A O 1
ATOM 705 N N . SER A 1 91 ? 4.631 -17.624 -22.859 1.00 47.88 91 SER A N 1
ATOM 706 C CA . SER A 1 91 ? 5.173 -17.804 -24.213 1.00 47.88 91 SER A CA 1
ATOM 707 C C . SER A 1 91 ? 4.148 -17.650 -25.352 1.00 47.88 91 SER A C 1
ATOM 709 O O . SER A 1 91 ? 4.551 -17.517 -26.507 1.00 47.88 91 SER A O 1
ATOM 711 N N . ASN A 1 92 ? 2.842 -17.655 -25.051 1.00 44.09 92 ASN A N 1
ATOM 712 C CA . ASN A 1 92 ? 1.768 -17.455 -26.029 1.00 44.09 92 ASN A CA 1
ATOM 713 C C . ASN A 1 92 ? 1.372 -15.982 -26.199 1.00 44.09 92 ASN A C 1
ATOM 715 O O . ASN A 1 92 ? 0.775 -15.627 -27.219 1.00 44.09 92 ASN A O 1
ATOM 719 N N . LEU A 1 93 ? 1.715 -15.108 -25.246 1.00 50.03 93 LEU A N 1
ATOM 720 C CA . LEU A 1 93 ? 1.657 -13.672 -25.488 1.00 50.03 93 LEU A CA 1
ATOM 721 C C . LEU A 1 93 ? 2.897 -13.315 -26.308 1.00 50.03 93 LEU A C 1
ATOM 723 O O . LEU A 1 93 ? 4.026 -13.444 -25.836 1.00 50.03 93 LEU A O 1
ATOM 727 N N . ALA A 1 94 ? 2.666 -12.921 -27.567 1.00 41.06 94 ALA A N 1
ATOM 728 C CA . ALA A 1 94 ? 3.713 -12.615 -28.541 1.00 41.06 94 ALA A CA 1
ATOM 729 C C . ALA A 1 94 ? 4.822 -11.775 -27.888 1.00 41.06 94 ALA A C 1
ATOM 731 O O . ALA A 1 94 ? 4.481 -10.791 -27.225 1.00 41.06 94 ALA A O 1
ATOM 732 N N . PRO A 1 95 ? 6.110 -12.153 -28.056 1.00 44.12 95 PRO A N 1
ATOM 733 C CA . PRO A 1 95 ? 7.209 -11.730 -27.192 1.00 44.12 95 PRO A CA 1
ATOM 734 C C . PRO A 1 95 ? 7.152 -10.227 -26.968 1.00 44.12 95 PRO A C 1
ATOM 736 O O . PRO A 1 95 ? 7.399 -9.446 -27.894 1.00 44.12 95 PRO A O 1
ATOM 739 N N . PHE A 1 96 ? 6.734 -9.846 -25.754 1.00 51.72 96 PHE A N 1
ATOM 740 C CA . PHE A 1 96 ? 6.397 -8.464 -25.451 1.00 51.72 96 PHE A CA 1
ATOM 741 C C . PHE A 1 96 ? 7.590 -7.594 -25.804 1.00 51.72 96 PHE A C 1
ATOM 743 O O . PHE A 1 96 ? 8.714 -7.858 -25.379 1.00 51.72 96 PHE A O 1
ATOM 750 N N . ASP A 1 97 ? 7.350 -6.555 -26.600 1.00 53.28 97 ASP A N 1
ATOM 751 C CA . ASP A 1 97 ? 8.418 -5.668 -27.026 1.00 53.28 97 ASP A CA 1
ATOM 752 C C . ASP A 1 97 ? 8.916 -4.876 -25.809 1.00 53.28 97 ASP A C 1
ATOM 754 O O . ASP A 1 97 ? 8.413 -3.797 -25.484 1.00 53.28 97 ASP A O 1
ATOM 758 N N . LEU A 1 98 ? 9.931 -5.422 -25.133 1.00 51.81 98 LEU A N 1
ATOM 759 C CA . LEU A 1 98 ? 10.636 -4.829 -23.995 1.00 51.81 98 LEU A CA 1
ATOM 760 C C . LEU A 1 98 ? 11.328 -3.500 -24.370 1.00 51.81 98 LEU A C 1
ATOM 762 O O . LEU A 1 98 ? 11.959 -2.873 -23.519 1.00 51.81 98 LEU A O 1
ATOM 766 N N . LYS A 1 99 ? 11.249 -3.052 -25.633 1.00 49.00 99 LYS A N 1
ATOM 767 C CA . LYS A 1 99 ? 11.644 -1.708 -26.090 1.00 49.00 99 LYS A CA 1
ATOM 768 C C . LYS A 1 99 ? 10.477 -0.706 -26.082 1.00 49.00 99 LYS A C 1
ATOM 770 O O . LYS A 1 99 ? 10.710 0.480 -26.294 1.00 49.00 99 LYS A O 1
ATOM 775 N N . LYS A 1 100 ? 9.234 -1.158 -25.858 1.00 51.53 100 LYS A N 1
ATOM 776 C CA . LYS A 1 100 ? 8.010 -0.331 -25.793 1.00 51.53 100 LYS A CA 1
ATOM 777 C C . LYS A 1 100 ? 7.435 -0.166 -24.386 1.00 51.53 100 LYS A C 1
ATOM 779 O O . LYS A 1 100 ? 6.748 0.824 -24.153 1.00 51.53 100 LYS A O 1
ATOM 784 N N . ARG A 1 101 ? 7.675 -1.104 -23.461 1.00 60.22 101 ARG A N 1
ATOM 785 C CA . ARG A 1 101 ? 7.140 -1.059 -22.086 1.00 60.22 101 ARG A CA 1
ATOM 786 C C . ARG A 1 101 ? 8.253 -1.206 -21.056 1.00 60.22 101 ARG A C 1
ATOM 788 O O . ARG A 1 101 ? 9.007 -2.171 -21.100 1.00 60.22 101 ARG A O 1
ATOM 795 N N . SER A 1 102 ? 8.339 -0.242 -20.141 1.00 70.12 102 SER A N 1
ATOM 796 C CA . SER A 1 102 ? 9.401 -0.134 -19.129 1.00 70.12 102 SER A CA 1
ATOM 797 C C . SER A 1 102 ? 8.867 -0.056 -17.695 1.00 70.12 102 SER A C 1
ATOM 799 O O . SER A 1 102 ? 9.505 0.581 -16.856 1.00 70.12 102 SER A O 1
ATOM 801 N N . CYS A 1 103 ? 7.685 -0.623 -17.434 1.00 81.38 103 CYS A N 1
ATOM 802 C CA . CYS A 1 103 ? 7.035 -0.598 -16.126 1.00 81.38 103 CYS A CA 1
ATOM 803 C C . CYS A 1 103 ? 6.564 -1.992 -15.692 1.00 81.38 103 CYS A C 1
ATOM 805 O O . CYS A 1 103 ? 6.206 -2.809 -16.537 1.00 81.38 103 CYS A O 1
ATOM 807 N N . MET A 1 104 ? 6.574 -2.245 -14.383 1.00 84.25 104 MET A N 1
ATOM 808 C CA . MET A 1 104 ? 6.230 -3.526 -13.761 1.00 84.25 104 MET A CA 1
ATOM 809 C C . MET A 1 104 ? 5.557 -3.290 -12.402 1.00 84.25 104 MET A C 1
ATOM 811 O O . MET A 1 104 ? 5.950 -2.388 -11.658 1.00 84.25 104 MET A O 1
ATOM 815 N N . LEU A 1 105 ? 4.572 -4.119 -12.064 1.00 90.69 105 LEU A N 1
ATOM 816 C CA . LEU A 1 105 ? 3.916 -4.179 -10.759 1.00 90.69 105 LEU A CA 1
ATOM 817 C C . LEU A 1 105 ? 3.818 -5.635 -10.297 1.00 90.69 105 LEU A C 1
ATOM 819 O O . LEU A 1 105 ? 3.462 -6.514 -11.078 1.00 90.69 105 LEU A O 1
ATOM 823 N N . TYR A 1 106 ? 4.100 -5.862 -9.017 1.00 91.25 106 TYR A N 1
ATOM 824 C CA . TYR A 1 106 ? 3.925 -7.116 -8.293 1.00 91.25 106 TYR A CA 1
ATOM 825 C C . TYR A 1 106 ? 3.071 -6.864 -7.042 1.00 91.25 106 TYR A C 1
ATOM 827 O O . TYR A 1 106 ? 3.238 -5.849 -6.360 1.00 91.25 106 TYR A O 1
ATOM 835 N N . LEU A 1 107 ? 2.147 -7.774 -6.737 1.00 91.31 107 LEU A N 1
ATOM 836 C CA . LEU A 1 107 ? 1.287 -7.702 -5.555 1.00 91.31 107 LEU A CA 1
ATOM 837 C C . LEU A 1 107 ? 0.866 -9.107 -5.110 1.00 91.31 107 LEU A C 1
ATOM 839 O O . LEU A 1 107 ? 0.205 -9.830 -5.855 1.00 91.31 107 LEU A O 1
ATOM 843 N N . GLU A 1 108 ? 1.181 -9.488 -3.874 1.00 89.06 108 GLU A N 1
ATOM 844 C CA . GLU A 1 108 ? 0.886 -10.838 -3.367 1.00 89.06 108 GLU A CA 1
ATOM 845 C C . GLU A 1 108 ? -0.529 -10.995 -2.790 1.00 89.06 108 GLU A C 1
ATOM 847 O O . GLU A 1 108 ? -1.043 -12.106 -2.677 1.00 89.06 108 GLU A O 1
ATOM 852 N N . GLY A 1 109 ? -1.183 -9.901 -2.407 1.00 88.62 109 GLY A N 1
ATOM 853 C CA . GLY A 1 109 ? -2.562 -9.951 -1.933 1.00 88.62 109 GLY A CA 1
ATOM 854 C C . GLY A 1 109 ? -3.099 -8.593 -1.521 1.00 88.62 109 GLY A C 1
ATOM 855 O O . GLY A 1 109 ? -2.372 -7.603 -1.465 1.00 88.62 109 GLY A O 1
ATOM 856 N N . ILE A 1 110 ? -4.386 -8.552 -1.194 1.00 92.75 110 ILE A N 1
ATOM 857 C CA . ILE A 1 110 ? -5.080 -7.319 -0.817 1.00 92.75 110 ILE A CA 1
ATOM 858 C C . ILE A 1 110 ? -5.762 -7.538 0.527 1.00 92.75 110 ILE A C 1
ATOM 860 O O . ILE A 1 110 ? -6.446 -8.535 0.704 1.00 92.75 110 ILE A O 1
ATOM 864 N N . THR A 1 111 ? -5.618 -6.618 1.474 1.00 93.62 111 THR A N 1
ATOM 865 C CA . THR A 1 111 ? -6.413 -6.622 2.708 1.00 93.62 111 THR A CA 1
ATOM 866 C C . THR A 1 111 ? -7.448 -5.511 2.624 1.00 93.62 111 THR A C 1
ATOM 868 O O . THR A 1 111 ? -7.101 -4.343 2.459 1.00 93.62 111 THR A O 1
ATOM 871 N N . ILE A 1 112 ? -8.726 -5.867 2.739 1.00 94.31 112 ILE A N 1
ATOM 872 C CA . ILE A 1 112 ? -9.803 -4.886 2.889 1.00 94.31 112 ILE A CA 1
ATOM 873 C C . ILE A 1 112 ? -9.830 -4.442 4.349 1.00 94.31 112 ILE A C 1
ATOM 875 O O . ILE A 1 112 ? -9.693 -5.261 5.254 1.00 94.31 112 ILE A O 1
ATOM 879 N N . LEU A 1 113 ? -10.016 -3.150 4.568 1.00 93.50 113 LEU A N 1
ATOM 880 C CA . LEU A 1 113 ? -10.212 -2.516 5.863 1.00 93.50 113 LEU A CA 1
ATOM 881 C C . LEU A 1 113 ? -11.612 -1.888 5.876 1.00 93.50 113 LEU A C 1
ATOM 883 O O . LEU A 1 113 ? -12.030 -1.304 4.880 1.00 93.50 113 LEU A O 1
ATOM 887 N N . VAL A 1 114 ? -12.332 -1.964 6.988 1.00 92.56 114 VAL A N 1
ATOM 888 C CA . VAL A 1 114 ? -13.561 -1.189 7.211 1.00 92.56 114 VAL A CA 1
ATOM 889 C C . VAL A 1 114 ? -13.412 -0.448 8.532 1.00 92.56 114 VAL A C 1
ATOM 891 O O . VAL A 1 114 ? -13.121 -1.067 9.556 1.00 92.56 114 VAL A O 1
ATOM 894 N N . LEU A 1 115 ? -13.573 0.874 8.487 1.00 90.31 115 LEU A N 1
ATOM 895 C CA . LEU A 1 115 ? -13.463 1.779 9.629 1.00 90.31 115 LEU A CA 1
ATOM 896 C C . LEU A 1 115 ? -14.823 2.415 9.917 1.00 90.31 115 LEU A C 1
ATOM 898 O O . LEU A 1 115 ? -15.422 3.000 9.014 1.00 90.31 115 LEU A O 1
ATOM 902 N N . ASP A 1 116 ? -15.257 2.358 11.173 1.00 89.00 116 ASP A N 1
ATOM 903 C CA . ASP A 1 116 ? -16.287 3.249 11.715 1.00 89.00 116 ASP A CA 1
ATOM 904 C C . ASP A 1 116 ? -15.629 4.578 12.123 1.00 89.00 116 ASP A C 1
ATOM 906 O O . ASP A 1 116 ? -14.724 4.620 12.960 1.00 89.00 116 ASP A O 1
ATOM 910 N N . VAL A 1 117 ? -16.062 5.667 11.487 1.00 82.50 117 VAL A N 1
ATOM 911 C CA . VAL A 1 117 ? -15.542 7.029 11.687 1.00 82.50 117 VAL A CA 1
ATOM 912 C C . VAL A 1 117 ? -16.357 7.794 12.734 1.00 82.50 117 VAL A C 1
ATOM 914 O O . VAL A 1 117 ? -15.919 8.832 13.232 1.00 82.50 117 VAL A O 1
ATOM 917 N N . LYS A 1 118 ? -17.554 7.303 13.075 1.00 73.38 118 LYS A N 1
ATOM 918 C CA . LYS A 1 118 ? -18.536 8.006 13.905 1.00 73.38 118 LYS A CA 1
ATOM 919 C C . LYS A 1 118 ? -18.288 7.835 15.406 1.00 73.38 118 LYS A C 1
ATOM 921 O O . LYS A 1 118 ? -18.961 8.493 16.201 1.00 73.38 118 LYS A O 1
ATOM 926 N N . SER A 1 119 ? -17.339 6.989 15.819 1.00 60.81 119 SER A N 1
ATOM 927 C CA . SER A 1 119 ? -17.029 6.708 17.230 1.00 60.81 119 SER A CA 1
ATOM 928 C C . SER A 1 119 ? -16.266 7.854 17.928 1.00 60.81 119 SER A C 1
ATOM 930 O O . SER A 1 119 ? -15.183 7.699 18.493 1.00 60.81 119 SER A O 1
ATOM 932 N N . ILE A 1 120 ? -16.852 9.050 17.925 1.00 44.50 120 ILE A N 1
ATOM 933 C CA . ILE A 1 120 ? -16.353 10.211 18.663 1.00 44.50 120 ILE A CA 1
ATOM 934 C C . ILE A 1 120 ? -16.469 9.908 20.167 1.00 44.50 120 ILE A C 1
ATOM 936 O O . ILE A 1 120 ? -17.563 9.918 20.726 1.00 44.50 120 ILE A O 1
ATOM 940 N N . GLY A 1 121 ? -15.334 9.631 20.817 1.00 53.22 121 GLY A N 1
ATOM 941 C CA . GLY A 1 121 ? -15.245 9.352 22.259 1.00 53.22 121 GLY A CA 1
ATOM 942 C C . GLY A 1 121 ? -15.121 7.873 22.650 1.00 53.22 121 GLY A C 1
ATOM 943 O O . GLY A 1 121 ? -15.148 7.551 23.834 1.00 53.22 121 GLY A O 1
ATOM 944 N N . SER A 1 122 ? -14.977 6.950 21.698 1.00 54.09 122 SER A N 1
ATOM 945 C CA . SER A 1 122 ? -14.639 5.542 21.966 1.00 54.09 122 SER A CA 1
ATOM 946 C C . SER A 1 122 ? -13.796 4.993 20.818 1.00 54.09 122 SER A C 1
ATOM 948 O O . SER A 1 122 ? -13.984 5.415 19.681 1.00 54.09 122 SER A O 1
ATOM 950 N N . ALA A 1 123 ? -12.855 4.090 21.111 1.00 62.03 123 ALA A N 1
ATOM 951 C CA . ALA A 1 123 ? -11.852 3.621 20.149 1.00 62.03 123 ALA A CA 1
ATOM 952 C C . ALA A 1 123 ? -12.456 3.268 18.775 1.00 62.03 123 ALA A C 1
ATOM 954 O O . ALA A 1 123 ? -13.441 2.527 18.701 1.00 62.03 123 ALA A O 1
ATOM 955 N N . GLN A 1 124 ? -11.853 3.805 17.706 1.00 70.00 124 GLN A N 1
ATOM 956 C CA . GLN A 1 124 ? -12.284 3.578 16.323 1.00 70.00 124 GLN A CA 1
ATOM 957 C C . GLN A 1 124 ? -12.343 2.081 16.030 1.00 70.00 124 GLN A C 1
ATOM 959 O O . GLN A 1 124 ? -11.329 1.382 16.089 1.00 70.00 124 GLN A O 1
ATOM 964 N N . LYS A 1 125 ? -13.542 1.580 15.718 1.00 82.62 125 LYS A N 1
ATOM 965 C CA . LYS A 1 125 ? -13.727 0.169 15.384 1.00 82.62 125 LYS A CA 1
ATOM 966 C C . LYS A 1 125 ? -13.280 -0.065 13.949 1.00 82.62 125 LYS A C 1
ATOM 968 O O . LYS A 1 125 ? -13.889 0.421 12.997 1.00 82.62 125 LYS A O 1
ATOM 973 N N . ALA A 1 126 ? -12.194 -0.816 13.833 1.00 88.00 126 ALA A N 1
ATOM 974 C CA . ALA A 1 126 ? -11.545 -1.175 12.590 1.00 88.00 126 ALA A CA 1
ATOM 975 C C . ALA A 1 126 ? -11.536 -2.697 12.441 1.00 88.00 126 ALA A C 1
ATOM 977 O O . ALA A 1 126 ? -11.085 -3.404 13.341 1.00 88.00 126 ALA A O 1
ATOM 978 N N . TYR A 1 127 ? -11.985 -3.198 11.293 1.00 91.38 127 TYR A N 1
ATOM 979 C CA . TYR A 1 127 ? -11.890 -4.615 10.951 1.00 91.38 127 TYR A CA 1
ATOM 980 C C . TYR A 1 127 ? -11.165 -4.805 9.625 1.00 91.38 127 TYR A C 1
ATOM 982 O O . TYR A 1 127 ? -11.407 -4.076 8.663 1.00 91.38 127 TYR A O 1
ATOM 990 N N . THR A 1 128 ? -10.280 -5.798 9.574 1.00 92.31 128 THR A N 1
ATOM 991 C CA . THR A 1 128 ? -9.523 -6.167 8.376 1.00 92.31 128 THR A CA 1
ATOM 992 C C . THR A 1 128 ? -9.899 -7.563 7.891 1.00 92.31 128 THR A C 1
ATOM 994 O O . THR A 1 128 ? -10.080 -8.491 8.676 1.00 92.31 128 THR A O 1
ATOM 997 N N . LEU A 1 129 ? -10.000 -7.719 6.572 1.00 92.38 129 LEU A N 1
ATOM 998 C CA . LEU A 1 129 ? -10.248 -8.984 5.890 1.00 92.38 129 LEU A CA 1
ATOM 999 C C . LEU A 1 129 ? -9.155 -9.205 4.829 1.00 92.38 129 LEU A C 1
ATOM 1001 O O . LEU A 1 129 ? -9.192 -8.559 3.776 1.00 92.38 129 LEU A O 1
ATOM 1005 N N . PRO A 1 130 ? -8.173 -10.091 5.075 1.00 90.62 130 PRO A N 1
ATOM 1006 C CA . PRO A 1 130 ? -7.151 -10.415 4.088 1.00 90.62 130 PRO A CA 1
ATOM 1007 C C . PRO A 1 130 ? -7.730 -11.274 2.952 1.00 90.62 130 PRO A C 1
ATOM 1009 O O . PRO A 1 130 ? -8.201 -12.393 3.158 1.00 90.62 130 PRO A O 1
ATOM 1012 N N . LEU A 1 131 ? -7.642 -10.766 1.725 1.00 86.75 131 LEU A N 1
ATOM 1013 C CA . LEU A 1 131 ? -7.884 -11.493 0.483 1.00 86.75 131 LEU A CA 1
ATOM 1014 C C . LEU A 1 131 ? -6.554 -12.078 -0.011 1.00 86.75 131 LEU A C 1
ATOM 1016 O O . LEU A 1 131 ? -5.798 -11.464 -0.770 1.00 86.75 131 LEU A O 1
ATOM 1020 N N . LYS A 1 132 ? -6.250 -13.277 0.489 1.00 73.75 132 LYS A N 1
ATOM 1021 C CA . LYS A 1 132 ? -5.091 -14.074 0.084 1.00 73.75 132 LYS A CA 1
ATOM 1022 C C . LYS A 1 132 ? -5.447 -15.559 0.118 1.00 73.75 132 LYS A C 1
ATOM 1024 O O . LYS A 1 132 ? -5.356 -16.195 1.165 1.00 73.75 132 LYS A O 1
ATOM 1029 N N . ALA A 1 133 ? -5.850 -16.118 -1.020 1.00 71.38 133 ALA A N 1
ATOM 1030 C CA . ALA A 1 133 ? -5.982 -17.562 -1.191 1.00 71.38 133 ALA A CA 1
ATOM 1031 C C . ALA A 1 133 ? -5.364 -18.018 -2.515 1.00 71.38 133 ALA A C 1
ATOM 1033 O O . ALA A 1 133 ? -5.434 -17.312 -3.515 1.00 71.38 133 ALA A O 1
ATOM 1034 N N . ALA A 1 134 ? -4.832 -19.241 -2.523 1.00 64.69 134 ALA A N 1
ATOM 1035 C CA . ALA A 1 134 ? -4.139 -19.839 -3.669 1.00 64.69 134 ALA A CA 1
ATOM 1036 C C . ALA A 1 134 ? -5.008 -20.035 -4.930 1.00 64.69 134 ALA A C 1
ATOM 1038 O O . ALA A 1 134 ? -4.476 -20.323 -5.995 1.00 64.69 134 ALA A O 1
ATOM 1039 N N . ASN A 1 135 ? -6.333 -19.892 -4.809 1.00 78.38 135 ASN A N 1
ATOM 1040 C CA . ASN A 1 135 ? -7.287 -20.068 -5.907 1.00 78.38 135 ASN A CA 1
ATOM 1041 C C . ASN A 1 135 ? -7.903 -18.742 -6.383 1.00 78.38 135 ASN A C 1
ATOM 1043 O O . ASN A 1 135 ? -8.727 -18.762 -7.296 1.00 78.38 135 ASN A O 1
ATOM 1047 N N . ASP A 1 136 ? -7.580 -17.612 -5.746 1.00 83.00 136 ASP A N 1
ATOM 1048 C CA . ASP A 1 136 ? -8.015 -16.308 -6.247 1.00 83.00 136 ASP A CA 1
ATOM 1049 C C . ASP A 1 136 ? -7.171 -15.933 -7.476 1.00 83.00 136 ASP A C 1
ATOM 1051 O O . ASP A 1 136 ? -6.000 -16.307 -7.593 1.00 83.00 136 ASP A O 1
ATOM 1055 N N . SER A 1 137 ? -7.788 -15.228 -8.419 1.00 85.19 137 SER A N 1
ATOM 1056 C CA . SER A 1 137 ? -7.194 -14.911 -9.722 1.00 85.19 137 SER A CA 1
ATOM 1057 C C . SER A 1 137 ? -7.282 -13.420 -10.013 1.00 85.19 137 SER A C 1
ATOM 1059 O O . SER A 1 137 ? -8.002 -12.682 -9.338 1.00 85.19 137 SER A O 1
ATOM 1061 N N . TYR A 1 138 ? -6.553 -12.962 -11.023 1.00 86.69 138 TYR A N 1
ATOM 1062 C CA . TYR A 1 138 ? -6.687 -11.619 -11.561 1.00 86.69 138 TYR A CA 1
ATOM 1063 C C . TYR A 1 138 ? -6.927 -11.658 -13.066 1.00 86.69 138 TYR A C 1
ATOM 1065 O O . TYR A 1 138 ? -6.369 -12.487 -13.785 1.00 86.69 138 TYR A O 1
ATOM 1073 N N . GLY A 1 139 ? -7.770 -10.743 -13.535 1.00 84.25 139 GLY A N 1
ATOM 1074 C CA . GLY A 1 139 ? -7.932 -10.502 -14.960 1.00 84.25 139 GLY A CA 1
ATOM 1075 C C . GLY A 1 139 ? -6.710 -9.808 -15.546 1.00 84.25 139 GLY A C 1
ATOM 1076 O O . GLY A 1 139 ? -6.132 -8.925 -14.909 1.00 84.25 139 GLY A O 1
ATOM 1077 N N . TRP A 1 140 ? -6.370 -10.153 -16.785 1.00 82.50 140 TRP A N 1
ATOM 1078 C CA . TRP A 1 140 ? -5.373 -9.443 -17.580 1.00 82.50 140 TRP A CA 1
ATOM 1079 C C . TRP A 1 140 ? -5.968 -8.967 -18.907 1.00 82.50 140 TRP A C 1
ATOM 1081 O O . TRP A 1 140 ? -6.615 -9.734 -19.615 1.00 82.50 140 TRP A O 1
ATOM 1091 N N . ASP A 1 141 ? -5.690 -7.714 -19.254 1.00 81.38 141 ASP A N 1
ATOM 1092 C CA . ASP A 1 141 ? -5.889 -7.147 -20.584 1.00 81.38 141 ASP A CA 1
ATOM 1093 C C . ASP A 1 141 ? -4.714 -6.214 -20.912 1.00 81.38 141 ASP A C 1
ATOM 1095 O O . ASP A 1 141 ? -4.080 -5.660 -20.014 1.00 81.38 141 ASP A O 1
ATOM 1099 N N . ASP A 1 142 ? -4.430 -6.001 -22.196 1.00 75.81 142 ASP A N 1
ATOM 1100 C CA . ASP A 1 142 ? -3.310 -5.163 -22.632 1.00 75.81 142 ASP A CA 1
ATOM 1101 C C . A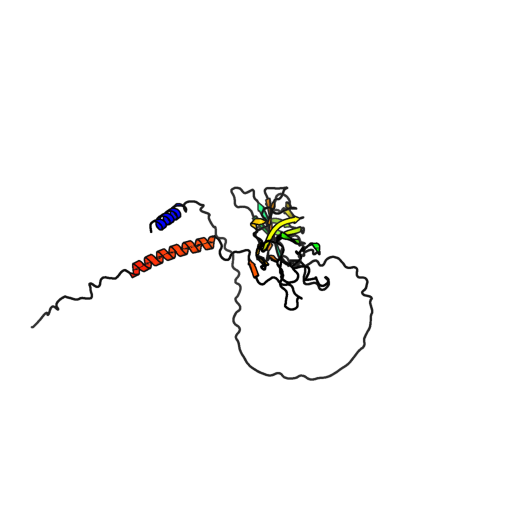SP A 1 142 ? -3.417 -3.698 -22.153 1.00 75.81 142 ASP A C 1
ATOM 1103 O O . ASP A 1 142 ? -2.400 -3.031 -21.945 1.00 75.81 142 ASP A O 1
ATOM 1107 N N . SER A 1 143 ? -4.640 -3.212 -21.906 1.00 83.06 143 SER A N 1
ATOM 1108 C CA . SER A 1 143 ? -4.907 -1.887 -21.331 1.00 83.06 143 SER A CA 1
ATOM 1109 C C . SER A 1 143 ? -4.643 -1.780 -19.824 1.00 83.06 143 SER A C 1
ATOM 1111 O O . SER A 1 143 ? -4.583 -0.667 -19.299 1.00 83.06 143 SER A O 1
ATOM 1113 N N . TYR A 1 144 ? -4.457 -2.897 -19.110 1.00 85.44 144 TYR A N 1
ATOM 1114 C CA . TYR A 1 144 ? -4.296 -2.898 -17.652 1.00 85.44 144 TYR A CA 1
ATOM 1115 C C . TYR A 1 144 ? -2.901 -2.462 -17.180 1.00 85.44 144 TYR A C 1
ATOM 1117 O O . TYR A 1 144 ? -2.733 -2.204 -15.990 1.00 85.44 144 TYR A O 1
ATOM 1125 N N . ALA A 1 145 ? -1.905 -2.347 -18.065 1.00 85.06 145 ALA A N 1
ATOM 1126 C CA . ALA A 1 145 ? -0.605 -1.751 -17.743 1.00 85.06 145 ALA A CA 1
ATOM 1127 C C . ALA A 1 145 ? -0.211 -0.705 -18.797 1.00 85.06 145 ALA A C 1
ATOM 1129 O O . ALA A 1 145 ? 0.492 -0.992 -19.772 1.00 85.06 145 ALA A O 1
ATOM 1130 N N . VAL A 1 146 ? -0.638 0.540 -18.581 1.00 85.56 146 VAL A N 1
ATOM 1131 C CA . VAL A 1 146 ? -0.235 1.677 -19.415 1.00 85.56 146 VAL A CA 1
ATOM 1132 C C . VAL A 1 146 ? 1.134 2.152 -18.943 1.00 85.56 146 VAL A C 1
ATOM 1134 O O . VAL A 1 146 ? 1.245 3.071 -18.130 1.00 85.56 146 VAL A O 1
ATOM 1137 N N . CYS A 1 147 ? 2.185 1.497 -19.438 1.00 80.12 147 CYS A N 1
ATOM 1138 C CA . CYS A 1 147 ? 3.554 1.955 -19.232 1.00 80.12 147 CYS A CA 1
ATOM 1139 C C . CYS A 1 147 ? 3.832 3.242 -20.019 1.00 80.12 147 CYS A C 1
ATOM 1141 O O . CYS A 1 147 ? 3.329 3.405 -21.135 1.00 80.12 147 CYS A O 1
ATOM 1143 N N . PRO A 1 148 ? 4.697 4.126 -19.501 1.00 74.06 148 PRO A N 1
ATOM 1144 C CA . PRO A 1 148 ? 5.156 5.263 -20.270 1.00 74.06 148 PRO A CA 1
ATOM 1145 C C . PRO A 1 148 ? 6.134 4.783 -21.353 1.00 74.06 148 PRO A C 1
ATOM 1147 O O . PRO A 1 148 ? 6.830 3.778 -21.182 1.00 74.06 148 PRO A O 1
ATOM 1150 N N . ALA A 1 149 ? 6.201 5.505 -22.472 1.00 63.03 149 ALA A N 1
ATOM 1151 C CA . ALA A 1 149 ? 7.152 5.205 -23.537 1.00 63.03 149 ALA A CA 1
ATOM 1152 C C . ALA A 1 149 ? 8.583 5.445 -23.032 1.00 63.03 149 ALA A C 1
ATOM 1154 O O . ALA A 1 149 ? 9.019 6.588 -22.896 1.00 63.03 149 ALA A O 1
ATOM 1155 N N . GLY A 1 150 ? 9.300 4.362 -22.730 1.00 55.97 150 GLY A N 1
ATOM 1156 C CA . GLY A 1 150 ? 10.672 4.443 -22.245 1.00 55.97 150 GLY A CA 1
ATOM 1157 C C . GLY A 1 150 ? 11.612 5.086 -23.277 1.00 55.97 150 GLY A C 1
ATOM 1158 O O . GLY A 1 150 ? 11.463 4.845 -24.481 1.00 55.97 150 GLY A O 1
ATOM 1159 N N . PRO A 1 151 ? 12.615 5.869 -22.843 1.00 49.41 151 PRO A N 1
ATOM 1160 C CA . PRO A 1 151 ? 13.723 6.235 -23.707 1.00 49.41 151 PRO A CA 1
ATOM 1161 C C . PRO A 1 151 ? 14.459 4.946 -24.083 1.00 49.41 151 PRO A C 1
ATOM 1163 O O . PRO A 1 151 ? 14.850 4.171 -23.211 1.00 49.41 151 PRO A O 1
ATOM 1166 N N . LYS A 1 152 ? 14.607 4.703 -25.389 1.00 49.53 152 LYS A N 1
ATOM 1167 C CA . LYS A 1 152 ? 15.033 3.401 -25.936 1.00 49.53 152 LYS A CA 1
ATOM 1168 C C . LYS A 1 152 ? 16.388 2.919 -25.407 1.00 49.53 152 LYS A C 1
ATOM 1170 O O . LYS A 1 152 ? 16.577 1.715 -25.276 1.00 49.53 152 LYS A O 1
ATOM 1175 N N . ASP A 1 153 ? 17.267 3.861 -25.059 1.00 42.47 153 ASP A N 1
ATOM 1176 C CA . ASP A 1 153 ? 18.673 3.626 -24.725 1.00 42.47 153 ASP A CA 1
ATOM 1177 C C . ASP A 1 153 ? 19.119 4.516 -23.541 1.00 42.47 153 ASP A C 1
ATOM 1179 O O . ASP A 1 153 ? 19.993 5.368 -23.675 1.00 42.47 153 ASP A O 1
ATOM 1183 N N . GLY A 1 154 ? 18.463 4.395 -22.378 1.00 46.31 154 GLY A N 1
ATOM 1184 C CA . GLY A 1 154 ? 18.915 5.041 -21.127 1.00 46.31 154 GLY A CA 1
ATOM 1185 C C . GLY A 1 154 ? 18.870 6.580 -21.091 1.00 46.31 154 GLY A C 1
ATOM 1186 O O . GLY A 1 154 ? 19.486 7.192 -20.222 1.00 46.31 154 GLY A O 1
ATOM 1187 N N . GLY A 1 155 ? 18.159 7.215 -22.027 1.00 47.16 155 GLY A N 1
ATOM 1188 C CA . GLY A 1 155 ? 18.001 8.671 -22.082 1.00 47.16 155 GLY A CA 1
ATOM 1189 C C . GLY A 1 155 ? 17.188 9.258 -20.919 1.00 47.16 155 GLY A C 1
ATOM 1190 O O . GLY A 1 155 ? 16.540 8.543 -20.156 1.00 47.16 155 GLY A O 1
ATOM 1191 N N . ASN A 1 156 ? 17.181 10.589 -20.805 1.00 50.38 156 ASN A N 1
ATOM 1192 C CA . ASN A 1 156 ? 16.385 11.279 -19.788 1.00 50.38 156 ASN A CA 1
ATOM 1193 C C . ASN A 1 156 ? 14.883 11.084 -20.036 1.00 50.38 156 ASN A C 1
ATOM 1195 O O . ASN A 1 156 ? 14.380 11.347 -21.129 1.00 50.38 156 ASN A O 1
ATOM 1199 N N . PHE A 1 157 ? 14.168 10.667 -18.993 1.00 57.00 157 PHE A N 1
ATOM 1200 C CA . PHE A 1 157 ? 12.713 10.569 -19.009 1.00 57.00 157 PHE A CA 1
ATOM 1201 C C . PHE A 1 157 ? 12.076 11.964 -19.048 1.00 57.00 157 PHE A C 1
ATOM 1203 O O . PHE A 1 157 ? 12.552 12.887 -18.385 1.00 57.00 157 PHE A O 1
ATOM 1210 N N . THR A 1 158 ? 10.981 12.124 -19.789 1.00 60.34 158 THR A N 1
ATOM 1211 C CA . THR A 1 158 ? 10.193 13.358 -19.751 1.00 60.34 158 THR A CA 1
ATOM 1212 C C . THR A 1 158 ? 9.414 13.449 -18.440 1.00 60.34 158 THR A C 1
ATOM 1214 O O . THR A 1 158 ? 8.696 12.527 -18.047 1.00 60.34 158 THR A O 1
ATOM 1217 N N . THR A 1 159 ? 9.565 14.578 -17.752 1.00 66.94 159 THR A N 1
ATOM 1218 C CA . THR A 1 159 ? 8.795 14.942 -16.559 1.00 66.94 159 THR A CA 1
ATOM 1219 C C . THR A 1 159 ? 7.307 15.034 -16.908 1.00 66.94 159 THR A C 1
ATOM 1221 O O . THR A 1 159 ? 6.949 15.614 -17.933 1.00 66.94 159 THR A O 1
ATOM 1224 N N . GLY A 1 160 ? 6.432 14.495 -16.061 1.00 72.88 160 GLY A N 1
ATOM 1225 C CA . GLY A 1 160 ? 4.980 14.553 -16.227 1.00 72.88 160 GLY A CA 1
ATOM 1226 C C . GLY A 1 160 ? 4.349 13.419 -17.044 1.00 72.88 160 GLY A C 1
ATOM 1227 O O . GLY A 1 160 ? 3.145 13.471 -17.283 1.00 72.88 160 GLY A O 1
ATOM 1228 N N . THR A 1 161 ? 5.090 12.385 -17.466 1.00 80.31 161 THR A N 1
ATOM 1229 C CA . THR A 1 161 ? 4.485 11.226 -18.151 1.00 80.31 161 THR A CA 1
ATOM 1230 C C . THR A 1 161 ? 3.640 10.405 -17.171 1.00 80.31 161 THR A C 1
ATOM 1232 O O . THR A 1 161 ? 4.195 9.906 -16.182 1.00 80.31 161 THR A O 1
ATOM 1235 N N . PRO A 1 162 ? 2.332 10.220 -17.418 1.00 86.75 162 PRO A N 1
ATOM 1236 C CA . PRO A 1 162 ? 1.507 9.350 -16.599 1.00 86.75 162 PRO A CA 1
ATOM 1237 C C . PRO A 1 162 ? 1.788 7.878 -16.918 1.00 86.75 162 PRO A C 1
ATOM 1239 O O . PRO A 1 162 ? 2.112 7.525 -18.053 1.00 86.75 162 PRO A O 1
ATOM 1242 N N . PHE A 1 163 ? 1.614 7.018 -15.921 1.00 88.25 163 PHE A N 1
ATOM 1243 C CA . PHE A 1 163 ? 1.520 5.571 -16.104 1.00 88.25 163 PHE A CA 1
ATOM 1244 C C . PHE A 1 163 ? 0.485 5.001 -15.138 1.00 88.25 163 PHE A C 1
ATOM 1246 O O . PHE A 1 163 ? 0.222 5.588 -14.087 1.00 88.25 163 PHE A O 1
ATOM 1253 N N . SER A 1 164 ? -0.148 3.888 -15.498 1.00 91.62 164 SER A N 1
ATOM 1254 C CA . SER A 1 164 ? -1.225 3.324 -14.679 1.00 91.62 164 SER A CA 1
ATOM 1255 C C . SER A 1 164 ? -1.277 1.808 -14.726 1.00 91.62 164 SER A C 1
ATOM 1257 O O . SER A 1 164 ? -0.878 1.192 -15.716 1.00 91.62 164 SER A O 1
ATOM 1259 N N . PHE A 1 165 ? -1.791 1.234 -13.641 1.00 92.62 165 PHE A N 1
ATOM 1260 C CA . PHE A 1 165 ? -2.045 -0.191 -13.503 1.00 92.62 165 PHE A CA 1
ATOM 1261 C C . PHE A 1 165 ? -3.489 -0.430 -13.065 1.00 92.62 165 PHE A C 1
ATOM 1263 O O . PHE A 1 165 ? -3.978 0.249 -12.162 1.00 92.62 165 PHE A O 1
ATOM 1270 N N . ILE A 1 166 ? -4.154 -1.409 -13.675 1.00 93.81 166 ILE A N 1
ATOM 1271 C CA . ILE A 1 166 ? -5.504 -1.855 -13.321 1.00 93.81 166 ILE A CA 1
ATOM 1272 C C . ILE A 1 166 ? -5.402 -3.272 -12.760 1.00 93.81 166 ILE A C 1
ATOM 1274 O O . ILE A 1 166 ? -4.993 -4.203 -13.447 1.00 93.81 166 ILE A O 1
ATOM 1278 N N . ILE A 1 167 ? -5.785 -3.428 -11.497 1.00 92.62 167 ILE A N 1
ATOM 1279 C CA . ILE A 1 167 ? -5.805 -4.700 -10.779 1.00 92.62 167 ILE A CA 1
ATOM 1280 C C . ILE A 1 167 ? -7.259 -5.182 -10.744 1.00 92.62 167 ILE A C 1
ATOM 1282 O O . ILE A 1 167 ? -8.061 -4.691 -9.951 1.00 92.62 167 ILE A O 1
ATOM 1286 N N . ASP A 1 168 ? -7.607 -6.113 -11.631 1.00 92.38 168 ASP A N 1
ATOM 1287 C CA . ASP A 1 168 ? -8.925 -6.760 -11.725 1.00 92.38 168 ASP A CA 1
ATOM 1288 C C . ASP A 1 168 ? -8.944 -8.017 -10.845 1.00 92.38 168 ASP A C 1
ATOM 1290 O O . ASP A 1 168 ? -8.627 -9.108 -11.315 1.00 92.38 168 ASP A O 1
ATOM 1294 N N . TYR A 1 169 ? -9.231 -7.863 -9.550 1.00 91.25 169 TYR A N 1
ATOM 1295 C CA . TYR A 1 169 ? -9.117 -8.944 -8.567 1.00 91.25 169 TYR A CA 1
ATOM 1296 C C . TYR A 1 169 ? -10.387 -9.803 -8.529 1.00 91.25 169 TYR A C 1
ATOM 1298 O O . TYR A 1 169 ? -11.476 -9.304 -8.230 1.00 91.25 169 TYR A O 1
ATOM 1306 N N . ARG A 1 170 ? -10.257 -11.110 -8.784 1.00 90.38 170 ARG A N 1
ATOM 1307 C CA . ARG A 1 170 ? -11.369 -12.066 -8.895 1.00 90.38 170 ARG A CA 1
ATOM 1308 C C . ARG A 1 170 ? -11.331 -13.096 -7.768 1.00 90.38 170 ARG A C 1
ATOM 1310 O O . ARG A 1 170 ? -10.461 -13.964 -7.700 1.00 90.38 170 ARG A O 1
ATOM 1317 N N . ILE A 1 171 ? -12.332 -13.006 -6.897 1.00 88.38 171 ILE A N 1
ATOM 1318 C CA . ILE A 1 171 ? -12.515 -13.883 -5.738 1.00 88.38 171 ILE A CA 1
ATOM 1319 C C . ILE A 1 171 ? -13.134 -15.216 -6.186 1.00 88.38 171 ILE A C 1
ATOM 1321 O O . ILE A 1 171 ? -14.209 -15.232 -6.778 1.00 88.38 171 ILE A O 1
ATOM 1325 N N . SER A 1 172 ? -12.489 -16.342 -5.864 1.00 86.19 172 SER A N 1
ATOM 1326 C CA . SER A 1 172 ? -12.970 -17.689 -6.228 1.00 86.19 172 SER A CA 1
ATOM 1327 C C . SER A 1 172 ? -14.079 -18.213 -5.303 1.00 86.19 172 SER A C 1
ATOM 1329 O O . SER A 1 172 ? -14.961 -18.960 -5.727 1.00 86.19 172 SER A O 1
ATOM 1331 N N . LYS A 1 173 ? -14.046 -17.829 -4.022 1.00 86.50 173 LYS A N 1
ATOM 1332 C CA . LYS A 1 173 ? -15.049 -18.189 -3.003 1.00 86.50 173 LYS A CA 1
ATOM 1333 C C . LYS A 1 173 ? -15.251 -17.012 -2.052 1.00 86.50 173 LYS A C 1
ATOM 1335 O O . LYS A 1 173 ? -14.227 -16.435 -1.683 1.00 86.50 173 LYS A O 1
ATOM 1340 N N . PRO A 1 174 ? -16.477 -16.714 -1.581 1.00 88.44 174 PRO A N 1
ATOM 1341 C CA . PRO A 1 174 ? -16.714 -15.635 -0.625 1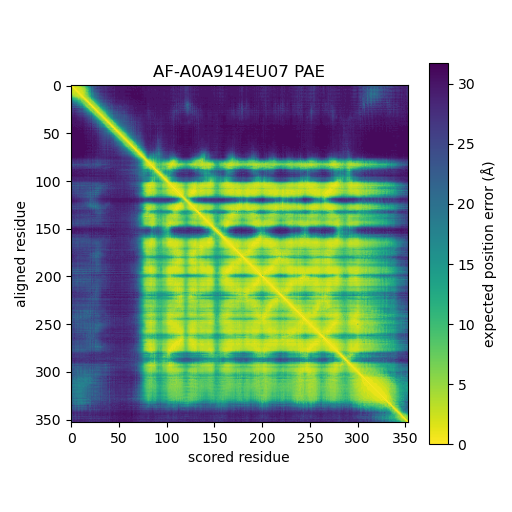.00 88.44 174 PRO A CA 1
ATOM 1342 C C . PRO A 1 174 ? -15.762 -15.689 0.576 1.00 88.44 174 PRO A C 1
ATOM 1344 O O . PRO A 1 174 ? -15.466 -16.763 1.106 1.00 88.44 174 PRO A O 1
ATOM 1347 N N . ARG A 1 175 ? -15.260 -14.526 0.988 1.00 90.38 175 ARG A N 1
ATOM 1348 C CA . ARG A 1 175 ? -14.392 -14.358 2.160 1.00 90.38 175 ARG A CA 1
ATOM 1349 C C . ARG A 1 175 ? -15.214 -13.742 3.279 1.00 90.38 175 ARG A C 1
ATOM 1351 O O . ARG A 1 175 ? -15.885 -12.740 3.058 1.00 90.38 175 ARG A O 1
ATOM 1358 N N . GLN A 1 176 ? -15.167 -14.342 4.461 1.00 91.25 176 GLN A N 1
ATOM 1359 C CA . GLN A 1 176 ? -15.905 -13.885 5.636 1.00 91.25 176 GLN A CA 1
ATOM 1360 C C . GLN A 1 176 ? -14.923 -13.592 6.761 1.00 91.25 176 GLN A C 1
ATOM 1362 O O . GLN A 1 176 ? -14.032 -14.399 7.024 1.00 91.25 176 GLN A O 1
ATOM 1367 N N . LEU A 1 177 ? -15.104 -12.459 7.435 1.00 89.56 177 LEU A N 1
ATOM 1368 C CA . LEU A 1 177 ? -14.483 -12.219 8.730 1.00 89.56 177 LEU A CA 1
ATOM 1369 C C . LEU A 1 177 ? -15.415 -12.773 9.807 1.00 89.56 177 LEU A C 1
ATOM 1371 O O . LEU A 1 177 ? -16.573 -12.360 9.874 1.00 89.56 177 LEU A O 1
ATOM 1375 N N . VAL A 1 178 ? -14.922 -13.686 10.642 1.00 89.44 178 VAL A N 1
ATOM 1376 C CA . VAL A 1 178 ? -15.685 -14.281 11.748 1.00 89.44 178 VAL A CA 1
ATOM 1377 C C . VAL A 1 178 ? -14.980 -13.962 13.060 1.00 89.44 178 VAL A C 1
ATOM 1379 O O . VAL A 1 178 ? -13.808 -14.296 13.220 1.00 89.44 178 VAL A O 1
ATOM 1382 N N . LEU A 1 179 ? -15.691 -13.327 13.991 1.00 87.56 179 LEU A N 1
ATOM 1383 C CA . LEU A 1 179 ? -15.246 -13.094 15.367 1.00 87.56 179 LEU A CA 1
ATOM 1384 C C . LEU A 1 179 ? -16.291 -13.670 16.322 1.00 87.56 179 LEU A C 1
ATOM 1386 O O . LEU A 1 179 ? -17.485 -13.435 16.139 1.00 87.56 179 LEU A O 1
ATOM 1390 N N . GLU A 1 180 ? -15.841 -14.412 17.336 1.00 83.88 180 GLU A N 1
ATOM 1391 C CA . GLU A 1 180 ? -16.699 -14.954 18.407 1.00 83.88 180 GLU A CA 1
ATOM 1392 C C . GLU A 1 180 ? -17.930 -15.718 17.865 1.00 83.88 180 GLU A C 1
ATOM 1394 O O . GLU A 1 180 ? -19.053 -15.568 18.337 1.00 83.88 180 GLU A O 1
ATOM 1399 N N . ASN A 1 181 ? -17.716 -16.528 16.818 1.00 83.25 181 ASN A N 1
ATOM 1400 C CA . ASN A 1 181 ? -18.741 -17.259 16.052 1.00 83.25 181 ASN A CA 1
ATOM 1401 C C . ASN A 1 181 ? -19.795 -16.395 15.324 1.00 83.25 181 ASN A C 1
ATOM 1403 O O . ASN A 1 181 ? -20.726 -16.945 14.738 1.00 83.25 181 ASN A O 1
ATOM 1407 N N . SER A 1 182 ? -19.633 -15.071 15.280 1.00 87.12 182 SER A N 1
ATOM 1408 C CA . SER A 1 182 ? -20.446 -14.161 14.467 1.00 87.12 182 SER A CA 1
ATOM 1409 C C . SER A 1 182 ? -19.707 -13.745 13.190 1.00 87.12 182 SER A C 1
ATOM 1411 O O . SER A 1 182 ? -18.532 -13.376 13.220 1.00 87.12 182 SER A O 1
ATOM 1413 N N . VAL A 1 183 ? -20.389 -13.780 12.042 1.00 88.69 183 VAL A N 1
ATOM 1414 C CA . VAL A 1 183 ? -19.860 -13.167 10.811 1.00 88.69 183 VAL A CA 1
ATOM 1415 C C . VAL A 1 183 ? -19.916 -11.648 10.979 1.00 88.69 183 VAL A C 1
ATOM 1417 O O . VAL A 1 183 ? -20.980 -11.112 11.276 1.00 88.69 183 VAL A O 1
ATOM 1420 N N . VAL A 1 184 ? -18.805 -10.943 10.772 1.00 88.88 184 VAL A N 1
ATOM 1421 C CA . VAL A 1 184 ? -18.719 -9.475 10.890 1.00 88.88 184 VAL A CA 1
ATOM 1422 C C . VAL A 1 184 ? -18.949 -8.785 9.547 1.00 88.88 184 VAL A C 1
ATOM 1424 O O . VAL A 1 184 ? -19.695 -7.812 9.463 1.00 88.88 184 VAL A O 1
ATOM 1427 N N . MET A 1 185 ? -18.334 -9.314 8.491 1.00 90.50 185 MET A N 1
ATOM 1428 C CA . MET A 1 185 ? -18.423 -8.803 7.122 1.00 90.50 185 MET A CA 1
ATOM 1429 C C . MET A 1 185 ? -18.125 -9.924 6.124 1.00 90.50 185 MET A C 1
ATOM 1431 O O . MET A 1 185 ? -17.325 -10.818 6.419 1.00 90.50 185 MET A O 1
ATOM 1435 N N . THR A 1 186 ? -18.742 -9.863 4.945 1.00 91.81 186 THR A N 1
ATOM 1436 C CA . THR A 1 186 ? -18.499 -10.798 3.834 1.00 91.81 186 THR A CA 1
ATOM 1437 C C . THR A 1 186 ? -18.113 -10.034 2.570 1.00 91.81 186 THR A C 1
ATOM 1439 O O . THR A 1 186 ? -18.639 -8.961 2.297 1.00 91.81 186 THR A O 1
ATOM 1442 N N . VAL A 1 187 ? -17.195 -10.583 1.777 1.00 92.25 187 VAL A N 1
ATOM 1443 C CA . VAL A 1 187 ? -16.854 -10.076 0.443 1.00 92.25 187 VAL A CA 1
ATOM 1444 C C . VAL A 1 187 ? -16.961 -11.234 -0.543 1.00 92.25 187 VAL A C 1
ATOM 1446 O O . VAL A 1 187 ? -16.202 -12.204 -0.479 1.00 92.25 187 VAL A O 1
ATOM 1449 N N . SER A 1 188 ? -17.962 -11.150 -1.417 1.00 88.88 188 SER A N 1
ATOM 1450 C CA . SER A 1 188 ? -18.356 -12.203 -2.360 1.00 88.88 188 SER A CA 1
ATOM 1451 C C . SER A 1 188 ? -17.916 -11.923 -3.802 1.00 88.88 188 SER A C 1
ATOM 1453 O O . SER A 1 188 ? -17.681 -12.859 -4.563 1.00 88.88 188 SER A O 1
ATOM 1455 N N . LYS A 1 189 ? -17.794 -10.642 -4.174 1.00 90.69 189 LYS A N 1
ATOM 1456 C CA . LYS A 1 189 ? -17.526 -10.169 -5.539 1.00 90.69 189 LYS A CA 1
ATOM 1457 C C . LYS A 1 189 ? -16.106 -9.630 -5.678 1.00 90.69 189 LYS A C 1
ATOM 1459 O O . LYS A 1 189 ? -15.584 -8.987 -4.770 1.00 90.69 189 LYS A O 1
ATOM 1464 N N . GLY A 1 190 ? -15.515 -9.872 -6.847 1.00 90.12 190 GLY A N 1
ATOM 1465 C CA . GLY A 1 190 ? -14.296 -9.194 -7.281 1.00 90.12 190 GLY A CA 1
ATOM 1466 C C . GLY 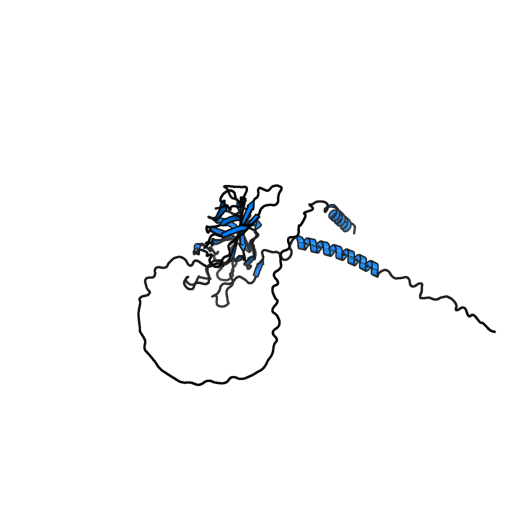A 1 190 ? -14.509 -7.697 -7.531 1.00 90.12 190 GLY A C 1
ATOM 1467 O O . GLY A 1 190 ? -15.644 -7.223 -7.586 1.00 90.12 190 GLY A O 1
ATOM 1468 N N . PHE A 1 191 ? -13.412 -6.962 -7.688 1.00 93.75 191 PHE A N 1
ATOM 1469 C CA . PHE A 1 191 ? -13.399 -5.510 -7.882 1.00 93.75 191 PHE A CA 1
ATOM 1470 C C . PHE A 1 191 ? -12.201 -5.093 -8.738 1.00 93.75 191 PHE A C 1
ATOM 1472 O O . PHE A 1 191 ? -11.209 -5.820 -8.827 1.00 93.75 191 PHE A O 1
ATOM 1479 N N . LYS A 1 192 ? -12.268 -3.896 -9.330 1.00 94.69 192 LYS A N 1
ATOM 1480 C CA . LYS A 1 192 ? -11.148 -3.310 -10.077 1.00 94.69 192 LYS A CA 1
ATOM 1481 C C . LYS A 1 192 ? -10.539 -2.150 -9.304 1.00 94.69 192 LYS A C 1
ATOM 1483 O O . LYS A 1 192 ? -11.248 -1.231 -8.904 1.00 94.69 192 LYS A O 1
ATOM 1488 N N . LEU A 1 193 ? -9.225 -2.185 -9.107 1.00 95.00 193 LEU A N 1
ATOM 1489 C CA . LEU A 1 193 ? -8.453 -1.098 -8.514 1.00 95.00 193 LEU A CA 1
ATOM 1490 C C . LEU A 1 193 ? -7.497 -0.518 -9.559 1.00 95.00 193 LEU A C 1
ATOM 1492 O O . LEU A 1 193 ? -6.544 -1.176 -9.969 1.00 95.00 193 LEU A O 1
ATOM 1496 N N . THR A 1 194 ? -7.730 0.728 -9.953 1.00 95.44 194 THR A N 1
ATOM 1497 C CA . THR A 1 194 ? -6.857 1.487 -10.851 1.00 95.44 194 THR A CA 1
ATOM 1498 C C . THR A 1 194 ? -5.920 2.365 -10.031 1.00 95.44 194 THR A C 1
ATOM 1500 O O . THR A 1 194 ? -6.375 3.190 -9.238 1.00 95.44 194 THR A O 1
ATOM 1503 N N . LEU A 1 195 ? -4.615 2.218 -10.243 1.00 94.88 195 LEU A N 1
ATOM 1504 C CA . LEU A 1 195 ? -3.557 3.016 -9.629 1.00 94.88 195 LEU A CA 1
ATOM 1505 C C . LEU A 1 195 ? -2.908 3.898 -10.700 1.00 94.88 195 LEU A C 1
ATOM 1507 O O . LEU A 1 195 ? -2.316 3.382 -11.648 1.00 94.88 195 LEU A O 1
ATOM 1511 N N . ASN A 1 196 ? -3.007 5.218 -10.545 1.00 94.06 196 ASN A N 1
ATOM 1512 C CA . ASN A 1 196 ? -2.461 6.199 -11.481 1.00 94.06 196 ASN A CA 1
ATOM 1513 C C . ASN A 1 196 ? -1.253 6.907 -10.871 1.00 94.06 196 ASN A C 1
ATOM 1515 O O . ASN A 1 196 ? -1.331 7.478 -9.780 1.00 94.06 196 ASN A O 1
ATOM 1519 N N . PHE A 1 197 ? -0.156 6.923 -11.615 1.00 91.88 197 PHE A N 1
ATOM 1520 C CA . PHE A 1 197 ? 1.119 7.500 -11.225 1.00 91.88 197 PHE A CA 1
ATOM 1521 C C . PHE A 1 197 ? 1.560 8.553 -12.241 1.00 91.88 197 PHE A C 1
ATOM 1523 O O . PHE A 1 197 ? 1.148 8.532 -13.402 1.00 91.88 197 PHE A O 1
ATOM 1530 N N . VAL A 1 198 ? 2.430 9.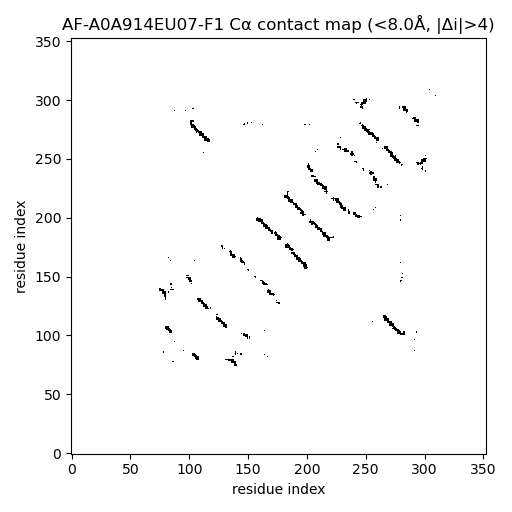468 -11.816 1.00 88.81 198 VAL A N 1
ATOM 1531 C CA . VAL A 1 198 ? 3.037 10.483 -12.690 1.00 88.81 198 VAL A CA 1
ATOM 1532 C C . VAL A 1 198 ? 4.551 10.491 -12.492 1.00 88.81 198 VAL A C 1
ATOM 1534 O O . VAL A 1 198 ? 5.027 10.402 -11.357 1.00 88.81 198 VAL A O 1
ATOM 1537 N N . SER A 1 199 ? 5.309 10.586 -13.590 1.00 80.62 199 SER A N 1
ATOM 1538 C CA . SER A 1 199 ? 6.755 10.813 -13.541 1.00 80.62 199 SER A CA 1
ATOM 1539 C C . SER A 1 199 ? 7.067 12.243 -13.104 1.00 80.62 199 SER A C 1
ATOM 1541 O O . SER A 1 199 ? 6.459 13.199 -13.576 1.00 80.62 199 SER A O 1
ATOM 1543 N N . ASN A 1 200 ? 8.051 12.405 -12.231 1.00 77.06 200 ASN A N 1
ATOM 1544 C CA . ASN A 1 200 ? 8.698 13.682 -11.941 1.00 77.06 200 ASN A CA 1
ATOM 1545 C C . ASN A 1 200 ? 10.209 13.421 -11.793 1.00 77.06 200 ASN A C 1
ATOM 1547 O O . ASN A 1 200 ? 10.808 12.821 -12.680 1.00 77.06 200 ASN A O 1
ATOM 1551 N N . SER A 1 201 ? 10.827 13.753 -10.658 1.00 77.81 201 SER A N 1
ATOM 1552 C CA . SER A 1 201 ? 12.182 13.307 -10.271 1.00 77.81 201 SER A CA 1
ATOM 1553 C C . SER A 1 201 ? 12.248 11.819 -9.857 1.00 77.81 201 SER A C 1
ATOM 1555 O O . SER A 1 201 ? 13.110 11.398 -9.089 1.00 77.81 201 SER A O 1
ATOM 1557 N N . GLY A 1 202 ? 11.295 11.017 -10.327 1.00 81.81 202 GLY A N 1
ATOM 1558 C CA . GLY A 1 202 ? 10.903 9.716 -9.793 1.00 81.81 202 GLY A CA 1
ATOM 1559 C C . GLY A 1 202 ? 9.449 9.438 -10.164 1.00 81.81 202 GLY A C 1
ATOM 1560 O O . GLY A 1 202 ? 8.985 9.947 -11.183 1.00 81.81 202 GLY A O 1
ATOM 1561 N N . PHE A 1 203 ? 8.708 8.694 -9.347 1.00 88.06 203 PHE A N 1
ATOM 1562 C CA . PHE A 1 203 ? 7.249 8.591 -9.470 1.00 88.06 203 PHE A CA 1
ATOM 1563 C C . PHE A 1 203 ? 6.548 8.747 -8.128 1.00 88.06 203 PHE A C 1
ATOM 1565 O O . PHE A 1 203 ? 7.101 8.424 -7.079 1.00 88.06 203 PHE A O 1
ATOM 1572 N N . ASN A 1 204 ? 5.292 9.175 -8.182 1.00 91.56 204 ASN A N 1
ATOM 1573 C CA . ASN A 1 204 ? 4.368 9.148 -7.058 1.00 91.56 204 ASN A CA 1
ATOM 1574 C C . ASN A 1 204 ? 2.974 8.717 -7.526 1.00 91.56 204 ASN A C 1
ATOM 1576 O O . ASN A 1 204 ? 2.566 9.036 -8.645 1.00 91.56 204 ASN A O 1
ATOM 1580 N N . LEU A 1 205 ? 2.240 8.017 -6.660 1.00 93.38 205 LEU A N 1
ATOM 1581 C CA . LEU A 1 205 ? 0.813 7.771 -6.850 1.00 93.38 205 LEU A CA 1
ATOM 1582 C C . LEU A 1 205 ? 0.067 9.118 -6.774 1.00 93.38 205 LEU A C 1
ATOM 1584 O O . LEU A 1 205 ? 0.311 9.918 -5.866 1.00 93.38 205 LEU A O 1
ATOM 1588 N N . THR A 1 206 ? -0.805 9.395 -7.744 1.00 92.44 206 THR A N 1
ATOM 1589 C CA . THR A 1 206 ? -1.574 10.652 -7.844 1.00 92.44 206 THR A CA 1
ATOM 1590 C C . THR A 1 206 ? -3.067 10.438 -7.665 1.00 92.44 206 THR A C 1
ATOM 1592 O O . THR A 1 206 ? -3.742 11.276 -7.071 1.00 92.44 206 THR A O 1
ATOM 1595 N N . SER A 1 207 ? -3.594 9.304 -8.127 1.00 93.62 207 SER A N 1
ATOM 1596 C CA . SER A 1 207 ? -4.957 8.874 -7.819 1.00 93.62 207 SER A CA 1
ATOM 1597 C C . SER A 1 207 ? -5.056 7.355 -7.741 1.00 93.62 207 SER A C 1
ATOM 1599 O O . SER A 1 207 ? -4.329 6.632 -8.419 1.00 93.62 207 SER A O 1
ATOM 1601 N N . ALA A 1 208 ? -5.982 6.884 -6.913 1.00 95.25 208 ALA A N 1
ATOM 1602 C CA . ALA A 1 208 ? -6.443 5.506 -6.917 1.00 95.25 208 ALA A CA 1
ATOM 1603 C C . ALA A 1 208 ? -7.963 5.518 -7.083 1.00 95.25 208 ALA A C 1
ATOM 1605 O O . ALA A 1 208 ? -8.649 6.238 -6.353 1.00 95.25 208 ALA A O 1
ATOM 1606 N N . PHE A 1 209 ? -8.476 4.748 -8.036 1.00 95.19 209 PHE A N 1
ATOM 1607 C CA . PHE A 1 209 ? -9.902 4.605 -8.313 1.00 95.19 209 PHE A CA 1
ATOM 1608 C C . PHE A 1 209 ? -10.307 3.154 -8.088 1.00 95.19 209 PHE A C 1
ATOM 1610 O O . PHE A 1 209 ? -9.656 2.239 -8.584 1.00 95.19 209 PHE A O 1
ATOM 1617 N N . LEU A 1 210 ? -11.374 2.955 -7.327 1.00 95.06 210 LEU A N 1
ATOM 1618 C CA . LEU A 1 210 ? -11.946 1.649 -7.039 1.00 95.06 210 LEU A CA 1
ATOM 1619 C C . LEU A 1 210 ? -13.272 1.512 -7.777 1.00 95.06 210 LEU A C 1
ATOM 1621 O O . LEU A 1 210 ? -14.048 2.466 -7.801 1.00 95.06 210 LEU A O 1
ATOM 1625 N N . ASP A 1 211 ? -13.546 0.338 -8.332 1.00 94.06 211 ASP A N 1
ATOM 1626 C CA . ASP A 1 211 ? -14.814 0.020 -8.977 1.00 94.06 211 ASP A CA 1
ATOM 1627 C C . ASP A 1 211 ? -15.361 -1.337 -8.528 1.00 94.06 211 ASP A C 1
ATOM 1629 O O . ASP A 1 211 ? -14.648 -2.345 -8.528 1.00 94.06 211 ASP A O 1
ATOM 1633 N N . GLY A 1 212 ? -16.642 -1.360 -8.162 1.00 89.38 212 GLY A N 1
ATOM 1634 C CA . GLY A 1 212 ? -17.401 -2.582 -7.908 1.00 89.38 212 GLY A CA 1
ATOM 1635 C C . GLY A 1 212 ? -17.161 -3.269 -6.562 1.00 89.38 212 GLY A C 1
ATOM 1636 O O . GLY A 1 212 ? -17.746 -4.329 -6.336 1.00 89.38 212 GLY A O 1
ATOM 1637 N N . LEU A 1 213 ? -16.360 -2.703 -5.646 1.00 92.00 213 LEU A N 1
ATOM 1638 C CA . LEU A 1 213 ? -16.174 -3.319 -4.328 1.00 92.00 213 LEU A CA 1
ATOM 1639 C C . LEU A 1 213 ? -17.490 -3.299 -3.539 1.00 92.00 213 LEU A C 1
ATOM 1641 O O . LEU A 1 213 ? -18.104 -2.248 -3.362 1.00 92.00 213 LEU A O 1
ATOM 1645 N N . SER A 1 214 ? -17.893 -4.466 -3.040 1.00 91.56 214 SER A N 1
ATOM 1646 C CA . SER A 1 214 ? -19.109 -4.668 -2.255 1.00 91.56 214 SER A CA 1
ATOM 1647 C C . SER A 1 214 ? -18.761 -5.437 -0.985 1.00 91.56 214 SER A C 1
ATOM 1649 O O . SER A 1 214 ? -18.339 -6.592 -1.063 1.00 91.56 214 SER A O 1
ATOM 1651 N N . VAL A 1 215 ? -18.950 -4.805 0.172 1.00 91.94 215 VAL A N 1
ATOM 1652 C CA . VAL A 1 215 ? -18.829 -5.440 1.488 1.00 91.94 215 VAL A CA 1
ATOM 1653 C C . VAL A 1 215 ? -20.230 -5.706 2.027 1.00 91.94 215 VAL A C 1
ATOM 1655 O O . VAL A 1 215 ? -20.969 -4.782 2.351 1.00 91.94 215 VAL A O 1
ATOM 1658 N N . GLU A 1 216 ? -20.596 -6.977 2.103 1.00 91.69 216 GLU A N 1
ATOM 1659 C CA . GLU A 1 216 ? -21.881 -7.445 2.617 1.00 91.69 216 GLU A CA 1
ATOM 1660 C C . GLU A 1 216 ? -21.878 -7.449 4.151 1.00 91.69 216 GLU A C 1
ATOM 1662 O O . GLU A 1 216 ? -20.884 -7.815 4.796 1.00 91.69 216 GLU A O 1
ATOM 1667 N N . LYS A 1 217 ? -23.009 -7.060 4.741 1.00 90.50 217 LYS A N 1
ATOM 1668 C CA . LYS A 1 217 ? -23.185 -6.992 6.191 1.00 90.50 217 LYS A CA 1
ATOM 1669 C C . LYS A 1 217 ? -23.102 -8.370 6.851 1.00 90.50 217 LYS A C 1
ATOM 1671 O O . LYS A 1 217 ? -23.611 -9.369 6.342 1.00 90.50 217 LYS A O 1
ATOM 1676 N N . GLY A 1 218 ? -22.482 -8.410 8.026 1.00 86.31 218 GLY A N 1
ATOM 1677 C CA . GLY A 1 218 ? -22.455 -9.589 8.881 1.00 86.31 218 GLY A CA 1
ATOM 1678 C C . GLY A 1 218 ? -23.659 -9.712 9.819 1.00 86.31 218 GLY A C 1
ATOM 1679 O O . GLY A 1 218 ? -24.575 -8.892 9.836 1.00 86.31 218 GLY A O 1
ATOM 1680 N N . GLN A 1 219 ? -23.610 -10.748 10.651 1.00 85.50 219 GLN A N 1
ATOM 1681 C CA . GLN A 1 219 ? -24.515 -10.989 11.775 1.00 85.50 219 GLN A CA 1
ATOM 1682 C C . GLN A 1 219 ? -24.119 -10.205 13.039 1.00 85.50 219 GLN A C 1
ATOM 1684 O O . GLN A 1 219 ? -24.958 -10.027 13.916 1.00 85.50 219 GLN A O 1
ATOM 1689 N N . SER A 1 220 ? -22.874 -9.718 13.143 1.00 80.88 220 SER A N 1
ATOM 1690 C CA . SER A 1 220 ? -22.377 -8.999 14.333 1.00 80.88 220 SER A CA 1
ATOM 1691 C C . SER A 1 220 ? -22.988 -7.607 14.552 1.00 80.88 220 SER A C 1
ATOM 1693 O O . SER A 1 220 ? -22.775 -6.999 15.598 1.00 80.88 220 SER A O 1
ATOM 1695 N N . GLY A 1 221 ? -23.699 -7.064 13.558 1.00 79.62 221 GLY A N 1
ATOM 1696 C CA . GLY A 1 221 ? -24.281 -5.720 13.610 1.00 79.62 221 GLY A CA 1
ATOM 1697 C C . GLY A 1 221 ? -23.285 -4.563 13.449 1.00 79.62 221 GLY A C 1
ATOM 1698 O O . GLY A 1 221 ? -23.711 -3.415 13.522 1.00 79.62 221 GLY A O 1
ATOM 1699 N N . PHE A 1 222 ? -21.993 -4.829 13.203 1.00 83.94 222 PHE A N 1
ATOM 1700 C CA . PHE A 1 222 ? -20.997 -3.779 12.931 1.00 83.94 222 PHE A CA 1
ATOM 1701 C C . PHE A 1 222 ? -21.334 -2.981 11.661 1.00 83.94 222 PHE A C 1
ATOM 1703 O O . PHE A 1 222 ? -21.384 -1.756 11.691 1.00 83.94 222 PHE A O 1
ATOM 1710 N N . ILE A 1 223 ? -21.617 -3.681 10.560 1.00 84.62 223 ILE A N 1
ATOM 1711 C CA . ILE A 1 223 ? -22.116 -3.089 9.315 1.00 84.62 223 ILE A CA 1
ATOM 1712 C C . ILE A 1 223 ? -23.642 -3.225 9.306 1.00 84.62 223 ILE A C 1
ATOM 1714 O O . ILE A 1 223 ? -24.166 -4.333 9.417 1.00 84.62 223 ILE A O 1
ATOM 1718 N N . THR A 1 224 ? -24.369 -2.115 9.160 1.00 81.81 224 THR A N 1
ATOM 1719 C CA . THR A 1 224 ? -25.847 -2.107 9.180 1.00 81.81 224 THR A CA 1
ATOM 1720 C C . THR A 1 224 ? -26.474 -2.293 7.791 1.00 81.81 224 THR A C 1
ATOM 1722 O O . THR A 1 224 ? -27.565 -2.863 7.675 1.00 81.81 224 THR A O 1
ATOM 1725 N N . LYS A 1 225 ? -25.774 -1.867 6.731 1.00 86.31 225 LYS A N 1
ATOM 1726 C CA . LYS A 1 225 ? -26.151 -2.000 5.314 1.00 86.31 225 LYS A CA 1
ATOM 1727 C C . LYS A 1 225 ? -24.936 -2.390 4.479 1.00 86.31 225 LYS A C 1
ATOM 1729 O O . LYS A 1 225 ? -23.822 -2.021 4.828 1.00 86.31 225 LYS A O 1
ATOM 1734 N N . ASP A 1 226 ? -25.152 -3.091 3.371 1.00 87.56 226 ASP A N 1
ATOM 1735 C CA . ASP A 1 226 ? -24.062 -3.489 2.476 1.00 87.56 226 ASP A CA 1
ATOM 1736 C C . ASP A 1 226 ? -23.356 -2.247 1.903 1.00 87.56 226 ASP A C 1
ATOM 1738 O O . ASP A 1 226 ? -23.997 -1.359 1.338 1.00 87.56 226 ASP A O 1
ATOM 1742 N N . LEU A 1 227 ? -22.033 -2.176 2.061 1.00 88.62 227 LEU A N 1
ATOM 1743 C CA . LEU A 1 227 ? -21.220 -1.030 1.660 1.00 88.62 227 LEU A CA 1
ATOM 1744 C C . LEU A 1 227 ? -20.690 -1.256 0.240 1.00 88.62 227 LEU A C 1
ATOM 1746 O O . LEU A 1 227 ? -19.765 -2.044 0.026 1.00 88.62 227 LEU A O 1
ATOM 1750 N N . THR A 1 228 ? -21.262 -0.556 -0.739 1.00 90.12 228 THR A N 1
ATOM 1751 C CA . THR A 1 228 ? -20.806 -0.581 -2.138 1.00 90.12 228 THR A CA 1
ATOM 1752 C C . THR A 1 228 ? -19.965 0.646 -2.469 1.00 90.12 228 THR A C 1
ATOM 1754 O O . THR A 1 228 ? -20.355 1.768 -2.153 1.00 90.12 228 THR A O 1
ATOM 1757 N N . ARG A 1 229 ? -18.824 0.471 -3.145 1.00 90.38 229 ARG A N 1
ATOM 1758 C CA . ARG A 1 229 ? -17.894 1.568 -3.433 1.00 90.38 229 ARG A CA 1
ATOM 1759 C C . ARG A 1 229 ? -17.360 1.546 -4.868 1.00 90.38 229 ARG A C 1
ATOM 1761 O O . ARG A 1 229 ? -16.511 0.730 -5.212 1.00 90.38 229 ARG A O 1
ATOM 1768 N N . THR A 1 230 ? -17.767 2.561 -5.637 1.00 92.50 230 THR A N 1
ATOM 1769 C CA . THR A 1 230 ? -17.112 2.984 -6.888 1.00 92.50 230 THR A CA 1
ATOM 1770 C C . THR A 1 230 ? -16.696 4.459 -6.801 1.00 92.50 230 THR A C 1
ATOM 1772 O O . THR A 1 230 ? -17.523 5.344 -6.549 1.00 92.50 230 THR A O 1
ATOM 1775 N N . GLY A 1 231 ? -15.407 4.760 -6.973 1.00 91.94 231 GLY A N 1
ATOM 1776 C CA . GLY A 1 231 ? -14.860 6.118 -7.003 1.00 91.94 231 GLY A CA 1
ATOM 1777 C C . GLY A 1 231 ? -13.416 6.243 -6.503 1.00 91.94 231 GLY A C 1
ATOM 1778 O O . GLY A 1 231 ? -12.767 5.267 -6.140 1.00 91.94 231 GLY A O 1
ATOM 1779 N N . ASN A 1 232 ? -12.925 7.484 -6.449 1.00 92.75 232 ASN A N 1
ATOM 1780 C CA . ASN A 1 232 ? -11.564 7.799 -6.003 1.00 92.75 232 ASN A CA 1
ATOM 1781 C C . ASN A 1 232 ? -11.343 7.587 -4.492 1.00 92.75 232 ASN A C 1
ATOM 1783 O O . ASN A 1 232 ? -12.274 7.735 -3.688 1.00 92.75 232 ASN A O 1
ATOM 1787 N N . ALA A 1 233 ? -10.093 7.299 -4.123 1.00 90.75 233 ALA A N 1
ATOM 1788 C CA . ALA A 1 233 ? -9.595 7.346 -2.750 1.00 90.75 233 ALA A CA 1
ATOM 1789 C C . ALA A 1 233 ? -9.440 8.798 -2.262 1.00 90.75 233 ALA A C 1
ATOM 1791 O O . ALA A 1 233 ? -9.100 9.690 -3.042 1.00 90.75 233 ALA A O 1
ATOM 1792 N N . SER A 1 234 ? -9.657 9.037 -0.968 1.00 89.00 234 SER A N 1
ATOM 1793 C CA . SER A 1 234 ? -9.563 10.367 -0.347 1.00 89.00 234 SER A CA 1
ATOM 1794 C C . SER A 1 234 ? -8.158 10.716 0.157 1.00 89.00 234 SER A C 1
ATOM 1796 O O . SER A 1 234 ? -7.810 11.892 0.225 1.00 89.00 234 SER A O 1
ATOM 1798 N N . ASN A 1 235 ? -7.334 9.720 0.493 1.00 89.25 235 ASN A N 1
ATOM 1799 C CA . ASN A 1 235 ? -6.058 9.899 1.196 1.00 89.25 235 ASN A CA 1
ATOM 1800 C C . ASN A 1 235 ? -4.825 9.475 0.373 1.00 89.25 235 ASN A C 1
ATOM 1802 O O . ASN A 1 235 ? -3.817 9.078 0.951 1.00 89.25 235 ASN A O 1
ATOM 1806 N N . VAL A 1 236 ? -4.878 9.561 -0.962 1.00 88.19 236 VAL A N 1
ATOM 1807 C CA . VAL A 1 236 ? -3.820 9.062 -1.870 1.00 88.19 236 VAL A CA 1
ATOM 1808 C C . VAL A 1 236 ? -2.418 9.525 -1.447 1.00 88.19 236 VAL A C 1
ATOM 1810 O O . VAL A 1 236 ? -1.521 8.699 -1.285 1.00 88.19 236 VAL A O 1
ATOM 1813 N N . TYR A 1 237 ? -2.244 10.820 -1.166 1.00 82.94 237 TYR A N 1
ATOM 1814 C CA . TYR A 1 237 ? -0.970 11.388 -0.703 1.00 82.94 237 TYR A CA 1
ATOM 1815 C C . TYR A 1 237 ? -0.499 10.839 0.655 1.00 82.94 237 TYR A C 1
ATOM 1817 O O . TYR A 1 237 ? 0.703 10.742 0.890 1.00 82.94 237 TYR A O 1
ATOM 1825 N N . GLY A 1 238 ? -1.427 10.431 1.526 1.00 83.12 238 GLY A N 1
ATOM 1826 C CA . GLY A 1 238 ? -1.135 9.813 2.821 1.00 83.12 238 GLY A CA 1
ATOM 1827 C C . GLY A 1 238 ? -0.575 8.391 2.721 1.00 83.12 238 GLY A C 1
ATOM 1828 O O . GLY A 1 238 ? 0.010 7.909 3.684 1.00 83.12 238 GLY A O 1
ATOM 1829 N N . THR A 1 239 ? -0.691 7.729 1.564 1.00 86.50 239 THR A N 1
ATOM 1830 C CA . THR A 1 239 ? -0.062 6.411 1.349 1.00 86.50 239 THR A CA 1
ATOM 1831 C C . THR A 1 239 ? 1.444 6.481 1.126 1.00 86.50 239 THR A C 1
ATOM 1833 O O . THR A 1 239 ? 2.128 5.474 1.286 1.00 86.50 239 THR A O 1
ATOM 1836 N N . ASN A 1 240 ? 1.968 7.658 0.758 1.00 88.81 240 ASN A N 1
ATOM 1837 C CA . ASN A 1 240 ? 3.385 7.890 0.467 1.00 88.81 240 ASN A CA 1
ATOM 1838 C C . ASN A 1 240 ? 3.998 6.873 -0.529 1.00 88.81 240 ASN A C 1
ATOM 1840 O O . ASN A 1 240 ? 5.198 6.601 -0.488 1.00 88.81 240 ASN A O 1
ATOM 1844 N N . ILE A 1 241 ? 3.185 6.316 -1.438 1.00 92.25 241 ILE A N 1
ATOM 1845 C CA . ILE A 1 241 ? 3.646 5.422 -2.506 1.00 92.25 241 ILE A CA 1
ATOM 1846 C C . ILE A 1 241 ? 4.387 6.267 -3.549 1.00 92.25 241 ILE A C 1
ATOM 1848 O O . ILE A 1 241 ? 3.783 6.896 -4.426 1.00 92.25 241 ILE A O 1
ATOM 1852 N N . ARG A 1 242 ? 5.715 6.325 -3.410 1.00 91.00 242 ARG A N 1
ATOM 1853 C CA . ARG A 1 242 ? 6.622 7.102 -4.260 1.00 91.00 242 ARG A CA 1
ATOM 1854 C C . ARG A 1 242 ? 8.029 6.506 -4.262 1.00 91.00 242 ARG A C 1
ATOM 1856 O O . ARG A 1 242 ? 8.481 6.009 -3.236 1.00 91.00 242 ARG A O 1
ATOM 1863 N N . ALA A 1 243 ? 8.755 6.654 -5.363 1.00 89.31 243 ALA A N 1
ATOM 1864 C CA . ALA A 1 243 ? 10.189 6.366 -5.428 1.00 89.31 243 ALA A CA 1
ATOM 1865 C C . ALA A 1 243 ? 10.932 7.442 -6.227 1.00 89.31 243 ALA A C 1
ATOM 1867 O O . ALA A 1 243 ? 10.329 8.210 -6.978 1.00 89.31 243 ALA A O 1
ATOM 1868 N N . TYR A 1 244 ? 12.252 7.493 -6.056 1.00 85.25 244 TYR A N 1
ATOM 1869 C CA . TYR A 1 244 ? 13.137 8.347 -6.847 1.00 85.25 244 TYR A CA 1
ATOM 1870 C C . TYR A 1 244 ? 13.424 7.728 -8.227 1.00 85.25 244 TYR A C 1
ATOM 1872 O O . TYR A 1 244 ? 13.161 6.549 -8.463 1.00 85.25 244 TYR A O 1
ATOM 1880 N N . PHE A 1 245 ? 13.966 8.507 -9.164 1.00 78.94 245 PHE A N 1
ATOM 1881 C CA . PHE A 1 245 ? 14.357 7.995 -10.476 1.00 78.94 245 PHE A CA 1
ATOM 1882 C C . PHE A 1 245 ? 15.375 6.841 -10.370 1.00 78.94 245 PHE A C 1
ATOM 1884 O O . PHE A 1 245 ? 16.366 6.933 -9.645 1.00 78.94 245 PHE A O 1
ATOM 1891 N N . GLY A 1 246 ? 15.127 5.750 -11.100 1.00 76.81 246 GLY A N 1
ATOM 1892 C CA . GLY A 1 246 ? 15.950 4.536 -11.053 1.00 76.81 246 GLY A CA 1
ATOM 1893 C C . GLY A 1 246 ? 15.803 3.706 -9.771 1.00 76.81 246 GLY A C 1
ATOM 1894 O O . GLY A 1 246 ? 16.603 2.801 -9.563 1.00 76.81 246 GLY A O 1
ATOM 1895 N N . TYR A 1 247 ? 14.820 4.011 -8.917 1.00 85.94 247 TYR A N 1
ATOM 1896 C CA . TYR A 1 247 ? 14.409 3.165 -7.797 1.00 85.94 247 TYR A CA 1
ATOM 1897 C C . TYR A 1 247 ? 13.032 2.556 -8.093 1.00 85.94 247 TYR A C 1
ATOM 1899 O O . TYR A 1 247 ? 12.144 3.234 -8.616 1.00 85.94 247 TYR A O 1
ATOM 1907 N N . ASN A 1 248 ? 12.833 1.292 -7.721 1.00 89.75 248 ASN A N 1
ATOM 1908 C CA . ASN A 1 248 ? 11.493 0.737 -7.535 1.00 89.75 248 ASN A CA 1
ATOM 1909 C C . ASN A 1 248 ? 10.943 1.156 -6.152 1.00 89.75 248 ASN A C 1
ATOM 1911 O O . ASN A 1 248 ? 11.695 1.636 -5.304 1.00 89.75 248 ASN A O 1
ATOM 1915 N N . TYR A 1 249 ? 9.645 0.985 -5.916 1.00 92.75 249 TYR A N 1
ATOM 1916 C CA . TYR A 1 249 ? 9.032 1.083 -4.587 1.00 92.75 249 TYR A CA 1
ATOM 1917 C C . TYR A 1 249 ? 8.603 -0.309 -4.136 1.00 92.75 249 TYR A C 1
ATOM 1919 O O . TYR A 1 249 ? 7.925 -0.985 -4.909 1.00 92.75 249 TYR A O 1
ATOM 1927 N N . ALA A 1 250 ? 8.919 -0.706 -2.903 1.00 93.62 250 ALA A N 1
ATOM 1928 C CA . ALA A 1 250 ? 8.439 -1.950 -2.304 1.00 93.62 250 ALA A CA 1
ATOM 1929 C C . ALA A 1 250 ? 7.876 -1.711 -0.897 1.00 93.62 250 ALA A C 1
ATOM 1931 O O . ALA A 1 250 ? 8.344 -0.842 -0.164 1.00 93.62 250 ALA A O 1
ATOM 1932 N N . CYS A 1 251 ? 6.864 -2.487 -0.513 1.00 93.62 251 CYS A N 1
ATOM 1933 C CA . CYS A 1 251 ? 6.254 -2.414 0.808 1.00 93.62 251 CYS A CA 1
ATOM 1934 C C . CYS A 1 251 ? 5.573 -3.733 1.186 1.00 93.62 251 CYS A C 1
ATOM 1936 O O . CYS A 1 251 ? 4.818 -4.289 0.388 1.00 93.62 251 CYS A O 1
ATOM 1938 N N . SER A 1 252 ? 5.769 -4.214 2.419 1.00 92.25 252 SER A N 1
ATOM 1939 C CA . SER A 1 252 ? 5.090 -5.438 2.875 1.00 92.25 252 SER A CA 1
ATOM 1940 C C . SER A 1 252 ? 3.596 -5.227 3.164 1.00 92.25 252 SER A C 1
ATOM 1942 O O . SER A 1 252 ? 2.792 -6.114 2.887 1.00 92.25 252 SER A O 1
ATOM 1944 N N . ALA A 1 253 ? 3.201 -4.044 3.639 1.00 92.06 253 ALA A N 1
ATOM 1945 C CA . ALA A 1 253 ? 1.800 -3.641 3.765 1.00 92.06 253 ALA A CA 1
ATOM 1946 C C . ALA A 1 253 ? 1.688 -2.118 3.616 1.00 92.06 253 ALA A C 1
ATOM 1948 O O . ALA A 1 253 ? 2.170 -1.374 4.471 1.00 92.06 253 ALA A O 1
ATOM 1949 N N . THR A 1 254 ? 1.086 -1.635 2.525 1.00 93.12 254 THR A N 1
ATOM 1950 C CA . THR A 1 254 ? 0.945 -0.184 2.304 1.00 93.12 254 THR A CA 1
ATOM 1951 C C . THR A 1 254 ? -0.014 0.445 3.318 1.00 93.12 254 THR A C 1
ATOM 1953 O O . THR A 1 254 ? -0.964 -0.217 3.748 1.00 93.12 254 THR A O 1
ATOM 1956 N N . PRO A 1 255 ? 0.117 1.747 3.640 1.00 91.31 255 PRO A N 1
ATOM 1957 C CA . PRO A 1 255 ? -0.963 2.459 4.312 1.00 91.31 255 PRO A CA 1
ATOM 1958 C C . PRO A 1 255 ? -2.257 2.338 3.493 1.00 91.31 255 PRO A C 1
ATOM 1960 O O . PRO A 1 255 ? -2.219 2.325 2.258 1.00 91.31 255 PRO A O 1
ATOM 1963 N N . ALA A 1 256 ? -3.398 2.219 4.172 1.00 91.94 256 ALA A N 1
ATOM 1964 C CA . ALA A 1 256 ? -4.669 1.938 3.512 1.00 91.94 256 ALA A CA 1
ATOM 1965 C C . ALA A 1 256 ? -5.090 3.079 2.570 1.00 91.94 256 ALA A C 1
ATOM 1967 O O . ALA A 1 256 ? -5.179 4.233 2.988 1.00 91.94 256 ALA A O 1
ATOM 1968 N N . LEU A 1 257 ? -5.425 2.752 1.321 1.00 94.12 257 LEU A N 1
ATOM 1969 C CA . LEU A 1 257 ? -6.172 3.626 0.417 1.00 94.12 257 LEU A CA 1
ATOM 1970 C C . LEU A 1 257 ? -7.622 3.678 0.899 1.00 94.12 257 LEU A C 1
ATOM 1972 O O . LEU A 1 257 ? -8.336 2.688 0.782 1.00 94.12 257 LEU A O 1
ATOM 1976 N N . LEU A 1 258 ? -8.042 4.802 1.471 1.00 93.38 258 LEU A N 1
ATOM 1977 C CA . LEU A 1 258 ? -9.365 5.007 2.052 1.00 93.38 258 LEU A CA 1
ATOM 1978 C C . LEU A 1 258 ? -10.341 5.562 1.016 1.00 93.38 258 LEU A C 1
ATOM 1980 O O . LEU A 1 258 ? -10.059 6.531 0.312 1.00 93.38 258 LEU A O 1
ATOM 1984 N N . PHE A 1 259 ? -11.525 4.969 0.973 1.00 92.88 259 PHE A N 1
ATOM 1985 C CA . PHE A 1 259 ? -12.588 5.261 0.031 1.00 92.88 259 PHE A CA 1
ATOM 1986 C C . PHE A 1 259 ? -13.879 5.576 0.817 1.00 92.88 259 PHE A C 1
ATOM 1988 O O . PHE A 1 259 ? -14.468 4.667 1.405 1.00 92.88 259 PHE A O 1
ATOM 1995 N N . PRO A 1 260 ? -14.347 6.841 0.843 1.00 89.56 260 PRO A N 1
ATOM 1996 C CA . PRO A 1 260 ? -15.571 7.214 1.556 1.00 89.56 260 PRO A CA 1
ATOM 1997 C C . PRO A 1 260 ? -16.813 6.646 0.866 1.00 89.56 260 PRO A C 1
ATOM 1999 O O . PRO A 1 260 ? -16.988 6.818 -0.345 1.00 89.56 260 PRO A O 1
ATOM 2002 N N . VAL A 1 261 ? -17.668 5.975 1.636 1.00 88.12 261 VAL A N 1
ATOM 2003 C CA . VAL A 1 261 ? -18.959 5.452 1.171 1.00 88.12 261 VAL A CA 1
ATOM 2004 C C . VAL A 1 261 ? -19.959 6.613 1.101 1.00 88.12 261 VAL A C 1
ATOM 2006 O O . VAL A 1 261 ? -19.950 7.493 1.961 1.00 88.12 261 VAL A O 1
ATOM 2009 N N . LYS A 1 262 ? -20.785 6.678 0.048 1.00 80.38 262 LYS A N 1
ATOM 2010 C CA . LYS A 1 262 ? -21.742 7.791 -0.133 1.00 80.38 262 LYS A CA 1
ATOM 2011 C C . LYS A 1 262 ? -23.056 7.540 0.598 1.00 80.38 262 LYS A C 1
ATOM 2013 O O . LYS A 1 262 ? -23.715 8.480 1.027 1.00 80.38 262 LYS A O 1
ATOM 2018 N N . GLU A 1 263 ? -23.430 6.273 0.680 1.00 81.94 263 GLU A N 1
ATOM 2019 C CA . GLU A 1 263 ? -24.682 5.756 1.216 1.00 81.94 263 GLU A CA 1
ATOM 2020 C C . GLU A 1 263 ? -24.711 5.833 2.750 1.00 81.94 263 GLU A C 1
ATOM 2022 O O . GLU A 1 263 ? -25.764 6.093 3.331 1.00 81.94 263 GLU A O 1
ATOM 2027 N N . ASP A 1 264 ? -23.548 5.653 3.385 1.00 83.38 264 ASP A N 1
ATOM 2028 C CA . ASP A 1 264 ? -23.337 5.723 4.830 1.00 83.38 264 ASP A CA 1
ATOM 2029 C C . ASP A 1 264 ? -21.998 6.436 5.130 1.00 83.38 264 ASP A C 1
ATOM 2031 O O . ASP A 1 264 ? -20.949 5.789 5.146 1.00 83.38 264 ASP A O 1
ATOM 2035 N N . PRO A 1 265 ? -21.995 7.765 5.375 1.00 82.88 265 PRO A N 1
ATOM 2036 C CA . PRO A 1 265 ? -20.770 8.549 5.589 1.00 82.88 265 PRO A CA 1
ATOM 2037 C C . PRO A 1 265 ? -20.063 8.240 6.919 1.00 82.88 265 PRO A C 1
ATOM 2039 O O . PRO A 1 265 ? -18.951 8.710 7.151 1.00 82.88 265 PRO A O 1
ATOM 2042 N N . ASP A 1 266 ? -20.708 7.453 7.782 1.00 86.81 266 ASP A N 1
ATOM 2043 C CA . ASP A 1 266 ? -20.151 6.942 9.034 1.00 86.81 266 ASP A CA 1
ATOM 2044 C C . ASP A 1 266 ? -19.067 5.868 8.802 1.00 86.81 266 ASP A C 1
ATOM 2046 O O . ASP A 1 266 ? -18.318 5.568 9.729 1.00 86.81 266 ASP A O 1
ATOM 2050 N N . PHE A 1 267 ? -18.949 5.311 7.585 1.00 88.88 267 PHE A N 1
ATOM 2051 C CA . PHE A 1 267 ? -17.985 4.257 7.249 1.00 88.88 267 PHE A CA 1
ATOM 2052 C C . PHE A 1 267 ? -16.984 4.659 6.151 1.00 88.88 267 PHE A C 1
ATOM 2054 O O . PHE A 1 267 ? -17.331 5.207 5.100 1.00 88.88 267 PHE A O 1
ATOM 2061 N N . LEU A 1 268 ? -15.717 4.289 6.359 1.00 90.31 268 LEU A N 1
ATOM 2062 C CA . LEU A 1 268 ? -14.650 4.325 5.353 1.00 90.31 268 LEU A CA 1
ATOM 2063 C C . LEU A 1 268 ? -14.244 2.893 4.993 1.00 90.31 268 LEU A C 1
ATOM 2065 O O . LEU A 1 268 ? -13.904 2.101 5.873 1.00 90.31 268 LEU A O 1
ATOM 2069 N N . VAL A 1 269 ? -14.209 2.573 3.697 1.00 93.06 269 VAL A N 1
ATOM 2070 C CA . VAL A 1 269 ? -13.652 1.302 3.207 1.00 93.06 269 VAL A CA 1
ATOM 2071 C C . VAL A 1 269 ? -12.219 1.546 2.747 1.00 93.06 269 VAL A C 1
ATOM 2073 O O . VAL A 1 269 ? -11.968 2.411 1.915 1.00 93.06 269 VAL A O 1
ATOM 2076 N N . GLY A 1 270 ? -11.266 0.815 3.311 1.00 93.06 270 GLY A N 1
ATOM 2077 C CA . GLY A 1 270 ? -9.847 0.895 2.996 1.00 93.06 270 GLY A CA 1
ATOM 2078 C C . GLY A 1 270 ? -9.348 -0.301 2.186 1.00 93.06 270 GLY A C 1
ATOM 2079 O O . GLY A 1 270 ? -9.852 -1.414 2.326 1.00 93.06 270 GLY A O 1
ATOM 2080 N N . ILE A 1 271 ? -8.315 -0.082 1.375 1.00 94.69 271 ILE A N 1
ATOM 2081 C CA . ILE A 1 271 ? -7.568 -1.132 0.677 1.00 94.69 271 ILE A CA 1
ATOM 2082 C C . ILE A 1 271 ? -6.091 -1.035 1.057 1.00 94.69 271 ILE A C 1
ATOM 2084 O O . ILE A 1 271 ? -5.446 -0.016 0.819 1.00 94.69 271 ILE A O 1
ATOM 2088 N N . ILE A 1 272 ? -5.557 -2.110 1.626 1.00 94.75 272 ILE A N 1
ATOM 2089 C CA . ILE A 1 272 ? -4.142 -2.297 1.955 1.00 94.75 272 ILE A CA 1
ATOM 2090 C C . ILE A 1 272 ? -3.547 -3.265 0.930 1.00 94.75 272 ILE A C 1
ATOM 2092 O O . ILE A 1 272 ? -4.111 -4.331 0.675 1.00 94.75 272 ILE A O 1
ATOM 2096 N N . LEU A 1 273 ? -2.413 -2.898 0.338 1.00 94.12 273 LEU A N 1
ATOM 2097 C CA . LEU A 1 273 ? -1.700 -3.713 -0.640 1.00 94.12 273 LEU A CA 1
ATOM 2098 C C . LEU A 1 273 ? -0.592 -4.494 0.081 1.00 94.12 273 LEU A C 1
ATOM 2100 O O . LEU A 1 273 ? 0.287 -3.883 0.692 1.00 94.12 273 LEU A O 1
ATOM 2104 N N . ASN A 1 274 ? -0.649 -5.829 0.037 1.00 93.12 274 ASN A N 1
ATOM 2105 C CA . ASN A 1 274 ? 0.285 -6.713 0.742 1.00 93.12 274 ASN A CA 1
ATOM 2106 C C . ASN A 1 274 ? 1.396 -7.199 -0.199 1.00 93.12 274 ASN A C 1
ATOM 2108 O O . ASN A 1 274 ? 1.103 -7.698 -1.288 1.00 93.12 274 ASN A O 1
ATOM 2112 N N . ASN A 1 275 ? 2.649 -7.100 0.252 1.00 92.56 275 ASN A N 1
ATOM 2113 C CA . ASN A 1 275 ? 3.869 -7.361 -0.520 1.00 92.56 275 ASN A CA 1
ATOM 2114 C C . ASN A 1 275 ? 3.759 -6.752 -1.927 1.00 92.56 275 ASN A C 1
ATOM 2116 O O . ASN A 1 275 ? 3.757 -7.439 -2.947 1.00 92.56 275 ASN A O 1
ATOM 2120 N N . PHE A 1 276 ? 3.576 -5.434 -1.936 1.00 93.56 276 PHE A N 1
ATOM 2121 C CA . PHE A 1 276 ? 3.410 -4.610 -3.120 1.00 93.56 276 PHE A CA 1
ATOM 2122 C C . PHE A 1 276 ? 4.765 -4.083 -3.580 1.00 93.56 276 PHE A C 1
ATOM 2124 O O . PHE A 1 276 ? 5.486 -3.467 -2.794 1.00 93.56 276 PHE A O 1
ATOM 2131 N N . GLN A 1 277 ? 5.087 -4.274 -4.855 1.00 93.25 277 GLN A N 1
ATOM 2132 C CA . GLN A 1 277 ? 6.267 -3.700 -5.486 1.00 93.25 277 GLN A CA 1
ATOM 2133 C C . GLN A 1 277 ? 5.893 -3.093 -6.839 1.00 93.25 277 GLN A C 1
ATOM 2135 O O . GLN A 1 277 ? 5.157 -3.692 -7.619 1.00 93.25 277 GLN A O 1
ATOM 2140 N N . VAL A 1 278 ? 6.377 -1.888 -7.131 1.00 92.06 278 VAL A N 1
ATOM 2141 C CA . VAL A 1 278 ? 6.080 -1.186 -8.385 1.00 92.06 278 VAL A CA 1
ATOM 2142 C C . VAL A 1 278 ? 7.301 -0.441 -8.902 1.00 92.06 278 VAL A C 1
ATOM 2144 O O . VAL A 1 278 ? 8.050 0.184 -8.151 1.00 92.06 278 VAL A O 1
ATOM 2147 N N . GLN A 1 279 ? 7.485 -0.481 -10.215 1.00 87.69 279 GLN A N 1
ATOM 2148 C CA . GLN A 1 279 ? 8.529 0.237 -10.922 1.00 87.69 279 GLN A CA 1
ATOM 2149 C C . GLN A 1 279 ? 7.939 0.876 -12.178 1.00 87.69 279 GLN A C 1
ATOM 2151 O O . GLN A 1 279 ? 7.519 0.181 -13.098 1.00 87.69 279 GLN A O 1
ATOM 2156 N N . GLY A 1 280 ? 7.898 2.210 -12.219 1.00 78.00 280 GLY A N 1
ATOM 2157 C CA . GLY A 1 280 ? 7.374 2.956 -13.371 1.00 78.00 280 GLY A CA 1
ATOM 2158 C C . GLY A 1 280 ? 8.341 3.067 -14.554 1.00 78.00 280 GLY A C 1
ATOM 2159 O O . GLY A 1 280 ? 7.903 3.192 -15.698 1.00 78.00 280 GLY A O 1
ATOM 2160 N N . PHE A 1 281 ? 9.652 3.031 -14.286 1.00 72.94 281 PHE A N 1
ATOM 2161 C CA . PHE A 1 281 ? 10.702 3.328 -15.267 1.00 72.94 281 PHE A CA 1
ATOM 2162 C C . PHE A 1 281 ? 11.921 2.434 -15.081 1.00 72.94 281 PHE A C 1
ATOM 2164 O O . PHE A 1 281 ? 12.232 2.028 -13.960 1.00 72.94 281 PHE A O 1
ATOM 2171 N N . GLY A 1 282 ? 12.665 2.228 -16.170 1.00 60.84 282 GLY A N 1
ATOM 2172 C CA . GLY A 1 282 ? 13.986 1.603 -16.118 1.00 60.84 282 GLY A CA 1
ATOM 2173 C C . GLY A 1 282 ? 13.965 0.201 -15.521 1.00 60.84 282 GLY A C 1
ATOM 2174 O O . GLY A 1 282 ? 14.857 -0.118 -14.747 1.00 60.84 282 GLY A O 1
ATOM 2175 N N . VAL A 1 283 ? 12.924 -0.592 -15.815 1.00 66.25 283 VAL A N 1
ATOM 2176 C CA . VAL A 1 283 ? 12.922 -2.036 -15.530 1.00 66.25 283 VAL A CA 1
ATOM 2177 C C . VAL A 1 283 ? 14.207 -2.612 -16.114 1.00 66.25 283 VAL A C 1
ATOM 2179 O O . VAL A 1 283 ? 14.433 -2.526 -17.327 1.00 66.25 283 VAL A O 1
ATOM 2182 N N . ASP A 1 284 ? 15.062 -3.104 -15.222 1.00 62.69 284 ASP A N 1
ATOM 2183 C CA . ASP A 1 284 ? 16.386 -3.585 -15.578 1.00 62.69 284 ASP A CA 1
ATOM 2184 C C . ASP A 1 284 ? 16.242 -4.911 -16.340 1.00 62.69 284 ASP A C 1
ATOM 2186 O O . ASP A 1 284 ? 15.240 -5.628 -16.225 1.00 62.69 284 ASP A O 1
ATOM 2190 N N . LYS A 1 285 ? 17.236 -5.204 -17.176 1.00 65.19 285 LYS A N 1
ATOM 2191 C CA . LYS A 1 285 ? 17.269 -6.388 -18.034 1.00 65.19 285 LYS A CA 1
ATOM 2192 C C . LYS A 1 285 ? 18.524 -7.182 -17.739 1.00 65.19 285 LYS A C 1
ATOM 2194 O O . LYS A 1 285 ? 19.573 -6.608 -17.449 1.00 65.19 285 LYS A O 1
ATOM 2199 N N . ASP A 1 286 ? 18.412 -8.497 -17.842 1.00 59.78 286 ASP A N 1
ATOM 2200 C CA . ASP A 1 286 ? 19.562 -9.384 -17.957 1.00 59.78 286 ASP A CA 1
ATOM 2201 C C . ASP A 1 286 ? 20.465 -8.958 -19.131 1.00 59.78 286 ASP A C 1
ATOM 2203 O O . ASP A 1 286 ? 20.033 -8.278 -20.065 1.00 59.78 286 ASP A O 1
ATOM 2207 N N . GLY A 1 287 ? 21.735 -9.373 -19.102 1.00 56.28 287 GLY A N 1
ATOM 2208 C CA . GLY A 1 287 ? 22.709 -9.022 -20.148 1.00 56.28 287 GLY A CA 1
ATOM 2209 C C . GLY A 1 287 ? 22.322 -9.488 -21.561 1.00 56.28 287 GLY A C 1
ATOM 2210 O O . GLY A 1 287 ? 22.884 -8.995 -22.535 1.00 56.28 287 GLY A O 1
ATOM 2211 N N . GLU A 1 288 ? 21.351 -10.400 -21.668 1.00 57.81 288 GLU A N 1
ATOM 2212 C CA . GLU A 1 288 ? 20.801 -10.935 -22.919 1.00 57.81 288 GLU A CA 1
ATOM 2213 C C . GLU A 1 288 ? 19.472 -10.261 -23.337 1.00 57.81 288 GLU A C 1
ATOM 2215 O O . GLU A 1 288 ? 19.056 -10.373 -24.491 1.00 57.81 288 GLU A O 1
ATOM 2220 N N . GLY A 1 289 ? 18.843 -9.467 -22.458 1.00 60.03 289 GLY A N 1
ATOM 2221 C CA . GLY A 1 289 ? 17.652 -8.662 -22.763 1.00 60.03 289 GLY A CA 1
ATOM 2222 C C . GLY A 1 289 ? 16.317 -9.418 -22.754 1.00 60.03 289 GLY A C 1
ATOM 2223 O O . GLY A 1 289 ? 15.330 -8.901 -23.285 1.00 60.03 289 GLY A O 1
ATOM 2224 N N . THR A 1 290 ? 16.297 -10.619 -22.180 1.00 58.34 290 THR A N 1
ATOM 2225 C CA . THR A 1 290 ? 15.217 -11.613 -22.176 1.00 58.34 290 THR A CA 1
ATOM 2226 C C . THR A 1 290 ? 14.300 -11.541 -20.958 1.00 58.34 290 THR A C 1
ATOM 2228 O O . THR A 1 290 ? 13.100 -11.777 -21.096 1.00 58.34 290 THR A O 1
ATOM 2231 N N . ILE A 1 291 ? 14.836 -11.234 -19.773 1.00 65.38 291 ILE A N 1
ATOM 2232 C CA . ILE A 1 291 ? 14.108 -11.286 -18.499 1.00 65.38 291 ILE A CA 1
ATOM 2233 C C . ILE A 1 291 ? 14.094 -9.892 -17.855 1.00 65.38 291 ILE A C 1
ATOM 2235 O O . ILE A 1 291 ? 15.140 -9.402 -17.420 1.00 65.38 291 ILE A O 1
ATOM 2239 N N . PRO A 1 292 ? 12.921 -9.243 -17.752 1.00 72.06 292 PRO A N 1
ATOM 2240 C CA . PRO A 1 292 ? 12.777 -8.012 -16.992 1.00 72.06 292 PRO A CA 1
ATOM 2241 C C . PRO A 1 292 ? 12.773 -8.317 -15.492 1.00 72.06 292 PRO A C 1
ATOM 2243 O O . PRO A 1 292 ? 12.080 -9.230 -15.042 1.00 72.06 292 PRO A O 1
ATOM 2246 N N . TYR A 1 293 ? 13.494 -7.519 -14.706 1.00 76.81 293 TYR A N 1
ATOM 2247 C CA . TYR A 1 293 ? 13.509 -7.632 -13.249 1.00 76.81 293 TYR A CA 1
ATOM 2248 C C . TYR A 1 293 ? 13.387 -6.266 -12.561 1.00 76.81 293 TYR A C 1
ATOM 2250 O O . TYR A 1 293 ? 13.685 -5.216 -13.138 1.00 76.81 293 TYR A O 1
ATOM 2258 N N . PHE A 1 294 ? 12.920 -6.272 -11.308 1.00 83.56 294 PHE A N 1
ATOM 2259 C CA . PHE A 1 294 ? 12.878 -5.064 -10.487 1.00 83.56 294 PHE A CA 1
ATOM 2260 C C . PHE A 1 294 ? 14.292 -4.582 -10.172 1.00 83.56 294 PHE A C 1
ATOM 2262 O O . PHE A 1 294 ? 15.117 -5.364 -9.702 1.00 83.56 294 PHE A O 1
ATOM 2269 N N . SER A 1 295 ? 14.557 -3.290 -10.372 1.00 80.81 295 SER A N 1
ATOM 2270 C CA . SER A 1 295 ? 15.882 -2.718 -10.128 1.00 80.81 295 SER A CA 1
ATOM 2271 C C . SER A 1 295 ? 16.386 -3.029 -8.720 1.00 80.81 295 SER A C 1
ATOM 2273 O O . SER A 1 295 ? 15.619 -2.981 -7.761 1.00 80.81 295 SER A O 1
ATOM 2275 N N . SER A 1 296 ? 17.691 -3.267 -8.571 1.00 82.19 296 SER A N 1
ATOM 2276 C CA . SER A 1 296 ? 18.329 -3.534 -7.269 1.00 82.19 296 SER A CA 1
ATOM 2277 C C . SER A 1 296 ? 18.188 -2.384 -6.261 1.00 82.19 296 SER A C 1
ATOM 2279 O O . SER A 1 296 ? 18.450 -2.555 -5.071 1.00 82.19 296 SER A O 1
ATOM 2281 N N . ARG A 1 297 ? 17.774 -1.202 -6.728 1.00 86.50 297 ARG A N 1
ATOM 2282 C CA . ARG A 1 297 ? 17.513 -0.013 -5.920 1.00 86.50 297 ARG A CA 1
ATOM 2283 C C . ARG A 1 297 ? 16.034 0.047 -5.548 1.00 86.50 297 ARG A C 1
ATOM 2285 O O . ARG A 1 297 ? 15.188 0.369 -6.379 1.00 86.50 297 ARG A O 1
ATOM 2292 N N . THR A 1 298 ? 15.739 -0.216 -4.282 1.00 88.81 298 THR A N 1
ATOM 2293 C CA . THR A 1 298 ? 14.378 -0.227 -3.728 1.00 88.81 298 THR A CA 1
ATOM 2294 C C . THR A 1 298 ? 14.189 0.926 -2.746 1.00 88.81 298 THR A C 1
ATOM 2296 O O . THR A 1 298 ? 15.014 1.133 -1.859 1.00 88.81 298 THR A O 1
ATOM 2299 N N . ALA A 1 299 ? 13.099 1.675 -2.896 1.00 89.69 299 ALA A N 1
ATOM 2300 C CA . ALA A 1 299 ? 12.578 2.582 -1.883 1.00 89.69 299 ALA A CA 1
ATOM 2301 C C . ALA A 1 299 ? 11.538 1.829 -1.040 1.00 89.69 299 ALA A C 1
ATOM 2303 O O . ALA A 1 299 ? 10.515 1.396 -1.568 1.00 89.69 299 ALA A O 1
ATOM 2304 N N . ASP A 1 300 ? 11.816 1.661 0.252 1.00 90.50 300 ASP A N 1
ATOM 2305 C CA . ASP A 1 300 ? 10.894 1.026 1.199 1.00 90.50 300 ASP A CA 1
ATOM 2306 C C . ASP A 1 300 ? 9.833 2.031 1.693 1.00 90.50 300 ASP A C 1
ATOM 2308 O O . ASP A 1 300 ? 10.059 3.246 1.725 1.00 90.50 300 ASP A O 1
ATOM 2312 N N . CYS A 1 301 ? 8.672 1.527 2.100 1.00 88.00 301 CYS A N 1
ATOM 2313 C CA . CYS A 1 301 ? 7.625 2.308 2.747 1.00 88.00 301 CYS A CA 1
ATOM 2314 C C . CYS A 1 301 ? 7.921 2.627 4.221 1.00 88.00 301 CYS A C 1
ATOM 2316 O O . CYS A 1 301 ? 7.372 3.601 4.745 1.00 88.00 301 CYS A O 1
ATOM 2318 N N . ILE A 1 302 ? 8.785 1.849 4.885 1.00 84.44 302 ILE A N 1
ATOM 2319 C CA . ILE A 1 302 ? 9.184 2.074 6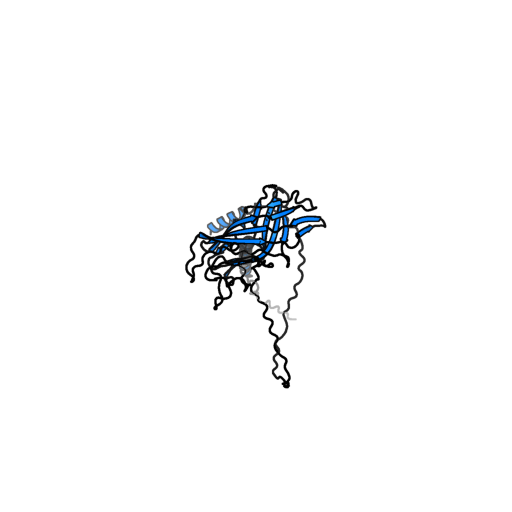.278 1.00 84.44 302 ILE A CA 1
ATOM 2320 C C . ILE A 1 302 ? 10.560 2.766 6.318 1.00 84.44 302 ILE A C 1
ATOM 2322 O O . ILE A 1 302 ? 11.551 2.193 5.865 1.00 84.44 302 ILE A O 1
ATOM 2326 N N . PRO A 1 303 ? 10.681 3.983 6.887 1.00 81.62 303 PRO A N 1
ATOM 2327 C CA . PRO A 1 303 ? 11.982 4.614 7.079 1.00 81.62 303 PRO A CA 1
ATOM 2328 C C . PRO A 1 303 ? 12.768 3.900 8.188 1.00 81.62 303 PRO A C 1
ATOM 2330 O O . PRO A 1 303 ? 12.221 3.598 9.247 1.00 81.62 303 PRO A O 1
ATOM 2333 N N . THR A 1 304 ? 14.078 3.716 7.989 1.00 82.44 304 THR A N 1
ATOM 2334 C CA . THR A 1 304 ? 14.990 3.072 8.960 1.00 82.44 304 THR A CA 1
ATOM 2335 C C . THR A 1 304 ? 14.954 3.716 10.350 1.00 82.44 304 THR A C 1
ATOM 2337 O O . THR A 1 304 ? 15.125 3.033 11.355 1.00 82.44 304 THR A O 1
ATOM 2340 N N . PHE A 1 305 ? 14.699 5.026 10.413 1.00 85.44 305 PHE A N 1
ATOM 2341 C CA . PHE A 1 305 ? 14.486 5.767 11.652 1.00 85.44 305 PHE A CA 1
ATOM 2342 C C . PHE A 1 305 ? 13.126 6.462 11.596 1.00 85.44 305 PHE A C 1
ATOM 2344 O O . PHE A 1 305 ? 12.937 7.405 10.824 1.00 85.44 305 PHE A O 1
ATOM 2351 N N . ASN A 1 306 ? 12.180 6.004 12.417 1.00 87.88 306 ASN A N 1
ATOM 2352 C CA . ASN A 1 306 ? 10.890 6.669 12.578 1.00 87.88 306 ASN A CA 1
ATOM 2353 C C . ASN A 1 306 ? 10.986 7.819 13.606 1.00 87.88 306 ASN A C 1
ATOM 2355 O O . ASN A 1 306 ? 12.005 7.991 14.282 1.00 87.88 306 ASN A O 1
ATOM 2359 N N . GLN A 1 307 ? 9.926 8.621 13.731 1.00 90.19 307 GLN A N 1
ATOM 2360 C CA . GLN A 1 307 ? 9.893 9.767 14.649 1.00 90.19 307 GLN A CA 1
ATOM 2361 C C . GLN A 1 307 ? 10.124 9.364 16.118 1.00 90.19 307 GLN A C 1
ATOM 2363 O O . GLN A 1 307 ? 10.847 10.057 16.832 1.00 90.19 307 GLN A O 1
ATOM 2368 N N . GLY A 1 308 ? 9.573 8.229 16.561 1.00 90.56 308 GLY A N 1
ATOM 2369 C CA . GLY A 1 308 ? 9.795 7.696 17.908 1.00 90.56 308 GLY A CA 1
ATOM 2370 C C . GLY A 1 308 ? 11.249 7.282 18.142 1.00 90.56 308 GLY A C 1
ATOM 2371 O O . GLY A 1 308 ? 11.825 7.623 19.173 1.00 90.56 308 GLY A O 1
ATOM 2372 N N . THR A 1 309 ? 11.883 6.630 17.160 1.00 93.31 309 THR A N 1
ATOM 2373 C CA . THR A 1 309 ? 13.308 6.268 17.213 1.00 93.31 309 THR A CA 1
ATOM 2374 C C . THR A 1 309 ? 14.194 7.507 17.329 1.00 93.31 309 THR A C 1
ATOM 2376 O O . THR A 1 309 ? 15.105 7.523 18.153 1.00 93.31 309 THR A O 1
ATOM 2379 N N . TRP A 1 310 ? 13.909 8.571 16.569 1.00 93.94 310 TRP A N 1
ATOM 2380 C CA . TRP A 1 310 ? 14.643 9.837 16.673 1.00 93.94 310 TRP A CA 1
ATOM 2381 C C . TRP A 1 310 ? 14.523 10.479 18.057 1.00 93.94 310 TRP A C 1
ATOM 2383 O O . TRP A 1 310 ? 15.541 10.841 18.646 1.00 93.94 310 TRP A O 1
ATOM 2393 N N . MET A 1 311 ? 13.309 10.565 18.610 1.00 95.75 311 MET A N 1
ATOM 2394 C CA . MET A 1 311 ? 13.105 11.094 19.964 1.00 95.75 311 MET A CA 1
ATOM 2395 C C . MET A 1 311 ? 13.822 10.235 21.020 1.00 95.75 311 MET A C 1
ATOM 2397 O O . MET A 1 311 ? 14.493 10.778 21.897 1.00 95.75 311 MET A O 1
ATOM 2401 N N . GLY A 1 312 ? 13.770 8.904 20.898 1.00 96.00 312 GLY A N 1
ATOM 2402 C CA . GLY A 1 312 ? 14.483 7.976 21.782 1.00 96.00 312 GLY A CA 1
ATOM 2403 C C . GLY A 1 312 ? 16.009 8.120 21.723 1.00 96.00 312 GLY A C 1
ATOM 2404 O O . GLY A 1 312 ? 16.667 8.173 22.765 1.00 96.00 312 GLY A O 1
ATOM 2405 N N . ILE A 1 313 ? 16.587 8.255 20.525 1.00 96.50 313 ILE A N 1
ATOM 2406 C CA . ILE A 1 313 ? 18.032 8.482 20.340 1.00 96.50 313 ILE A CA 1
ATOM 2407 C C . ILE A 1 313 ? 18.456 9.819 20.968 1.00 96.50 313 ILE A C 1
ATOM 2409 O O . ILE A 1 313 ? 19.472 9.879 21.657 1.00 96.50 313 ILE A O 1
ATOM 2413 N N . ILE A 1 314 ? 17.668 10.883 20.794 1.00 96.69 314 ILE A N 1
ATOM 2414 C CA . ILE A 1 314 ? 17.976 12.201 21.369 1.00 96.69 314 ILE A CA 1
ATOM 2415 C C . ILE A 1 314 ? 17.931 12.156 22.905 1.00 96.69 314 ILE A C 1
ATOM 2417 O O . ILE A 1 314 ? 18.862 12.629 23.558 1.00 96.69 314 ILE A O 1
ATOM 2421 N N . VAL A 1 315 ? 16.896 11.546 23.497 1.00 97.38 315 VAL A N 1
ATOM 2422 C CA . VAL A 1 315 ? 16.765 11.433 24.962 1.00 97.38 315 VAL A CA 1
ATOM 2423 C C . VAL A 1 315 ? 17.878 10.574 25.566 1.00 97.38 315 VAL A C 1
ATOM 2425 O O . VAL A 1 315 ? 18.483 10.970 26.564 1.00 97.38 315 VAL A O 1
ATOM 2428 N N . THR A 1 316 ? 18.204 9.430 24.958 1.00 97.69 316 THR A N 1
ATOM 2429 C CA . THR A 1 316 ? 19.293 8.569 25.452 1.00 97.69 316 THR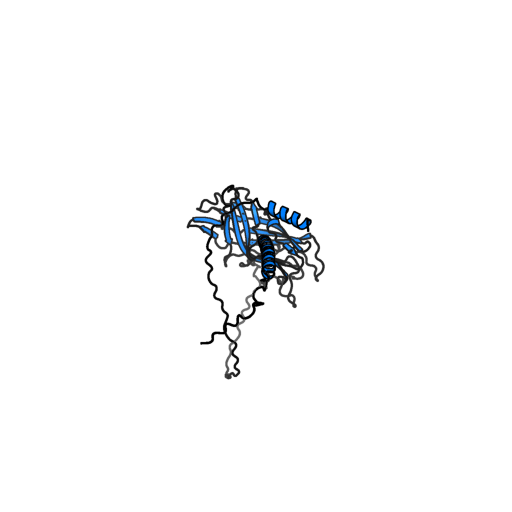 A CA 1
ATOM 2430 C C . THR A 1 316 ? 20.656 9.256 25.354 1.00 97.69 316 THR A C 1
ATOM 2432 O O . THR A 1 316 ? 21.424 9.186 26.312 1.00 97.69 316 THR A O 1
ATOM 2435 N N . LEU A 1 317 ? 20.939 10.003 24.279 1.00 97.56 317 LEU A N 1
ATOM 2436 C CA . LEU A 1 317 ? 22.171 10.790 24.143 1.00 97.56 317 LEU A CA 1
ATOM 2437 C C . LEU A 1 317 ? 22.287 11.862 25.240 1.00 97.56 317 LEU A C 1
ATOM 2439 O O . LEU A 1 317 ? 23.354 12.008 25.841 1.00 97.56 317 LEU A O 1
ATOM 2443 N N . ILE A 1 318 ? 21.194 12.564 25.560 1.00 97.94 318 ILE A N 1
ATOM 2444 C CA . ILE A 1 318 ? 21.166 13.542 26.660 1.00 97.94 318 ILE A CA 1
ATOM 2445 C C . ILE A 1 318 ? 21.476 12.857 27.999 1.00 97.94 318 ILE A C 1
ATOM 2447 O O . ILE A 1 318 ? 22.380 13.304 28.709 1.00 97.94 318 ILE A O 1
ATOM 2451 N N . LEU A 1 319 ? 20.798 11.753 28.328 1.00 97.50 319 LEU A N 1
ATOM 2452 C CA . LEU A 1 319 ? 21.013 11.029 29.589 1.00 97.50 319 LEU A CA 1
ATOM 2453 C C . LEU A 1 319 ? 22.440 10.472 29.705 1.00 97.50 319 LEU A C 1
ATOM 2455 O O . LEU A 1 319 ? 23.068 10.612 30.754 1.00 97.50 319 LEU A O 1
ATOM 2459 N N . VAL A 1 320 ? 22.987 9.917 28.618 1.00 98.19 320 VAL A N 1
ATOM 2460 C CA . VAL A 1 320 ? 24.383 9.459 28.553 1.00 98.19 320 VAL A CA 1
ATOM 2461 C C . VAL A 1 320 ? 25.357 10.623 28.751 1.00 98.19 320 VAL A C 1
ATOM 2463 O O . VAL A 1 320 ? 26.342 10.458 29.466 1.00 98.19 320 VAL A O 1
ATOM 2466 N N . SER A 1 321 ? 25.084 11.814 28.203 1.00 97.56 321 SER A N 1
ATOM 2467 C CA . SER A 1 321 ? 25.949 12.987 28.407 1.00 97.56 321 SER A CA 1
ATOM 2468 C C . SER A 1 321 ? 26.001 13.436 29.876 1.00 97.56 321 SER A C 1
ATOM 2470 O O . SER A 1 321 ? 27.080 13.732 30.393 1.00 97.56 321 SER A O 1
ATOM 2472 N N . VAL A 1 322 ? 24.861 13.409 30.577 1.00 97.75 322 VAL A N 1
ATOM 2473 C CA . VAL A 1 322 ? 24.765 13.753 32.006 1.00 97.75 322 VAL A CA 1
ATOM 2474 C C . VAL A 1 322 ? 25.453 12.696 32.872 1.00 97.75 322 VAL A C 1
ATOM 2476 O O . VAL A 1 322 ? 26.215 13.045 33.775 1.00 97.75 322 VAL A O 1
ATOM 2479 N N . LEU A 1 323 ? 25.250 11.410 32.569 1.00 97.38 323 LEU A N 1
ATOM 2480 C CA . LEU A 1 323 ? 25.909 10.299 33.259 1.00 97.38 323 LEU A CA 1
ATOM 2481 C C . LEU A 1 323 ? 27.435 10.342 33.074 1.00 97.38 323 LEU A C 1
ATOM 2483 O O . LEU A 1 323 ? 28.175 10.204 34.045 1.00 97.38 323 LEU A O 1
ATOM 2487 N N . ALA A 1 324 ? 27.914 10.584 31.850 1.00 97.19 324 ALA A N 1
ATOM 2488 C CA . ALA A 1 324 ? 29.339 10.709 31.555 1.00 97.19 324 ALA A CA 1
ATOM 2489 C C . ALA A 1 324 ? 29.969 11.900 32.295 1.00 97.19 324 ALA A C 1
ATOM 2491 O O . ALA A 1 324 ? 31.047 11.762 32.869 1.00 97.19 324 ALA A O 1
ATOM 2492 N N . PHE A 1 325 ? 29.285 13.047 32.352 1.00 96.44 325 PHE A N 1
ATOM 2493 C CA . PHE A 1 325 ? 29.741 14.204 33.126 1.00 96.44 325 PHE A CA 1
ATOM 2494 C C . PHE A 1 325 ? 29.820 13.903 34.632 1.00 96.44 325 PHE A C 1
ATOM 2496 O O . PHE A 1 325 ? 30.829 14.211 35.268 1.00 96.44 325 PHE A O 1
ATOM 2503 N N . ALA A 1 326 ? 28.804 13.241 35.197 1.00 96.19 326 ALA A N 1
ATOM 2504 C CA . ALA A 1 326 ? 28.811 12.811 36.595 1.00 96.19 326 ALA A CA 1
ATOM 2505 C C . ALA A 1 326 ? 29.944 11.808 36.889 1.00 96.19 326 ALA A C 1
ATOM 2507 O O . ALA A 1 326 ? 30.637 11.934 37.898 1.00 96.19 326 ALA A O 1
ATOM 2508 N N . PHE A 1 327 ? 30.187 10.856 35.983 1.00 96.25 327 PHE A N 1
ATOM 2509 C CA . PHE A 1 327 ? 31.278 9.887 36.094 1.00 96.25 327 PHE A CA 1
ATOM 2510 C C . PHE A 1 327 ? 32.660 10.554 36.022 1.00 96.25 327 PHE A C 1
ATOM 2512 O O . PHE A 1 327 ? 33.540 10.231 36.818 1.00 96.25 327 PHE A O 1
ATOM 2519 N N . LEU A 1 328 ? 32.863 11.526 35.126 1.00 95.50 328 LEU A N 1
ATOM 2520 C CA . LEU A 1 328 ? 34.110 12.298 35.051 1.00 95.50 328 LEU A CA 1
ATOM 2521 C C . LEU A 1 328 ? 34.372 13.094 36.339 1.00 95.50 328 LEU A C 1
ATOM 2523 O O . LEU A 1 328 ? 35.500 13.094 36.830 1.00 95.50 328 LEU A O 1
ATOM 2527 N N . MET A 1 329 ? 33.338 13.706 36.924 1.00 94.69 329 MET A N 1
ATOM 2528 C CA . MET A 1 329 ? 33.453 14.386 38.221 1.00 94.69 329 MET A CA 1
ATOM 2529 C C . MET A 1 329 ? 33.827 13.420 39.351 1.00 94.69 329 MET A C 1
ATOM 2531 O O . MET A 1 329 ? 34.671 13.753 40.179 1.00 94.69 329 MET A O 1
ATOM 2535 N N . LEU A 1 330 ? 33.259 12.210 39.362 1.00 94.00 330 LEU A N 1
ATOM 2536 C CA . LEU A 1 330 ? 33.553 11.195 40.377 1.00 94.00 330 LEU A CA 1
ATOM 2537 C C . LEU A 1 330 ? 35.000 10.679 40.274 1.00 94.00 330 LEU A C 1
ATOM 2539 O O . LEU A 1 330 ? 35.675 10.559 41.293 1.00 94.00 330 LEU A O 1
ATOM 2543 N N . ASN A 1 331 ? 35.522 10.482 39.058 1.00 93.06 331 ASN A N 1
ATOM 2544 C CA . ASN A 1 331 ? 36.933 10.128 38.836 1.00 93.06 331 ASN A CA 1
ATOM 2545 C C . ASN A 1 331 ? 37.923 11.241 39.233 1.00 93.06 331 ASN A C 1
ATOM 2547 O O . ASN A 1 331 ? 39.098 10.962 39.458 1.00 93.06 331 ASN A O 1
ATOM 2551 N N . SER A 1 332 ? 37.475 12.498 39.330 1.00 90.94 332 SER A N 1
ATOM 2552 C CA . SER A 1 332 ? 38.315 13.617 39.776 1.00 90.94 332 SER A CA 1
ATOM 2553 C C . SER A 1 332 ? 38.467 13.699 41.303 1.00 90.94 332 SER A C 1
ATOM 2555 O O . SER A 1 332 ? 39.228 14.542 41.787 1.00 90.94 332 SER A O 1
ATOM 2557 N N . VAL A 1 333 ? 37.759 12.867 42.078 1.00 88.88 333 VAL A N 1
ATOM 2558 C CA . VAL A 1 333 ? 37.845 12.859 43.546 1.00 88.88 333 VAL A CA 1
ATOM 2559 C C . VAL A 1 333 ? 39.118 12.136 43.986 1.00 88.88 333 VAL A C 1
ATOM 2561 O O . VAL A 1 333 ? 39.128 10.935 44.248 1.00 88.88 333 VAL A O 1
ATOM 2564 N N . GLN A 1 334 ? 40.210 12.889 44.091 1.00 83.56 334 GLN A N 1
ATOM 2565 C CA . GLN A 1 334 ? 41.445 12.409 44.702 1.00 83.56 334 GLN A CA 1
ATOM 2566 C C . GLN A 1 334 ? 41.288 12.369 46.226 1.00 83.56 334 GLN A C 1
ATOM 2568 O O . GLN A 1 334 ? 41.031 13.393 46.865 1.00 83.56 334 GLN A O 1
ATOM 2573 N N . THR A 1 335 ? 41.473 11.195 46.830 1.00 81.19 335 THR A N 1
ATOM 2574 C CA . THR A 1 335 ? 41.620 11.082 48.283 1.00 81.19 335 THR A CA 1
ATOM 2575 C C . THR A 1 335 ? 42.909 11.777 48.702 1.00 81.19 335 THR A C 1
ATOM 2577 O O . THR A 1 335 ? 43.981 11.415 48.223 1.00 81.19 335 THR A O 1
ATOM 2580 N N . MET A 1 336 ? 42.817 12.767 49.592 1.00 76.00 336 MET A N 1
ATOM 2581 C CA . MET A 1 336 ? 44.004 13.433 50.127 1.00 76.00 336 MET A CA 1
ATOM 2582 C C . MET A 1 336 ? 44.874 12.431 50.876 1.00 76.00 336 MET A C 1
ATOM 2584 O O . MET A 1 336 ? 44.458 11.891 51.905 1.00 76.00 336 MET A O 1
ATOM 2588 N N . ASP A 1 337 ? 46.086 12.227 50.369 1.00 71.25 337 ASP A N 1
ATOM 2589 C CA . ASP A 1 337 ? 47.090 11.396 51.012 1.00 71.25 337 ASP A CA 1
ATOM 2590 C C . ASP A 1 337 ? 47.665 12.113 52.239 1.00 71.25 337 ASP A C 1
ATOM 2592 O O . ASP A 1 337 ? 48.659 12.836 52.203 1.00 71.25 337 ASP A O 1
ATOM 2596 N N . ARG A 1 338 ? 46.928 11.977 53.340 1.00 67.75 338 ARG A N 1
ATOM 2597 C CA . ARG A 1 338 ? 47.267 12.505 54.662 1.00 67.75 338 ARG A CA 1
ATOM 2598 C C . ARG A 1 338 ? 47.717 11.395 55.620 1.00 67.75 338 ARG A C 1
ATOM 2600 O O . ARG A 1 338 ? 48.017 11.680 56.779 1.00 67.75 338 ARG A O 1
ATOM 2607 N N . PHE A 1 339 ? 47.729 10.144 55.162 1.00 60.19 339 PHE A N 1
ATOM 2608 C CA . PHE A 1 339 ? 47.946 8.973 56.010 1.00 60.19 339 PHE A CA 1
ATOM 2609 C C . PHE A 1 339 ? 49.223 8.188 55.676 1.00 60.19 339 PHE A C 1
ATOM 2611 O O . PHE A 1 339 ? 49.631 7.402 56.526 1.00 60.19 339 PHE A O 1
ATOM 2618 N N . ASP A 1 340 ? 49.889 8.440 54.539 1.00 59.66 340 ASP A N 1
ATOM 2619 C CA . ASP A 1 340 ? 51.132 7.741 54.157 1.00 59.66 340 ASP A CA 1
ATOM 2620 C C . ASP A 1 340 ? 52.439 8.444 54.614 1.00 59.66 340 ASP A C 1
ATOM 2622 O O . ASP A 1 340 ? 53.539 7.983 54.324 1.00 59.66 340 ASP A O 1
ATOM 2626 N N . ASP A 1 341 ? 52.355 9.540 55.389 1.00 63.81 341 ASP A N 1
ATOM 2627 C CA . ASP A 1 341 ? 53.525 10.210 56.001 1.00 63.81 341 ASP A CA 1
ATOM 2628 C C . ASP A 1 341 ? 53.509 10.073 57.545 1.00 63.81 341 ASP A C 1
ATOM 2630 O O . ASP A 1 341 ? 53.050 10.981 58.256 1.00 63.81 341 ASP A O 1
ATOM 2634 N N . PRO A 1 342 ? 53.980 8.939 58.117 1.00 63.22 342 PRO A N 1
ATOM 2635 C CA . PRO A 1 342 ? 54.045 8.704 59.560 1.00 63.22 342 PRO A CA 1
ATOM 2636 C C . PRO A 1 342 ? 55.165 9.527 60.216 1.00 63.22 342 PRO A C 1
ATOM 2638 O O . PRO A 1 342 ? 56.147 9.010 60.751 1.00 63.22 342 PRO A O 1
ATOM 2641 N N . LYS A 1 343 ? 54.987 10.849 60.254 1.00 60.53 343 LYS A N 1
ATOM 2642 C CA . LYS A 1 343 ? 55.922 11.820 60.842 1.00 60.53 343 LYS A CA 1
ATOM 2643 C C . LYS A 1 343 ? 55.890 11.857 62.379 1.00 60.53 343 LYS A C 1
ATOM 2645 O O . LYS A 1 343 ? 56.081 12.907 62.995 1.00 60.53 343 LYS A O 1
ATOM 2650 N N . GLN A 1 344 ? 55.649 10.709 63.012 1.00 61.22 344 GLN A N 1
ATOM 2651 C CA . GLN A 1 344 ? 55.733 10.523 64.458 1.00 61.22 344 GLN A CA 1
ATOM 2652 C C . GLN A 1 344 ? 57.011 9.765 64.816 1.00 61.22 344 GLN A C 1
ATOM 2654 O O . GLN A 1 344 ? 57.272 8.665 64.338 1.00 61.22 344 GLN A O 1
ATOM 2659 N N . LYS A 1 345 ? 57.823 10.382 65.679 1.00 63.44 345 LYS A N 1
ATOM 2660 C CA . LYS A 1 345 ? 59.068 9.801 66.191 1.00 63.44 345 LYS A CA 1
ATOM 2661 C C . LYS A 1 345 ? 58.765 8.474 66.889 1.00 63.44 345 LYS A C 1
ATOM 2663 O O . LYS A 1 345 ? 57.921 8.440 67.781 1.00 63.44 345 LYS A O 1
ATOM 2668 N N . GLN A 1 346 ? 59.495 7.420 66.529 1.00 68.44 346 GLN A N 1
ATOM 2669 C CA . GLN A 1 346 ? 59.407 6.121 67.191 1.00 68.44 346 GLN A CA 1
ATOM 2670 C C . GLN A 1 346 ? 59.675 6.279 68.697 1.00 68.44 346 GLN A C 1
ATOM 2672 O O . GLN A 1 346 ? 60.763 6.693 69.104 1.00 68.44 346 GLN A O 1
ATOM 2677 N N . ILE A 1 347 ? 58.679 5.963 69.528 1.00 66.69 347 ILE A N 1
ATOM 2678 C CA . ILE A 1 347 ? 58.822 5.975 70.986 1.00 66.69 347 ILE A CA 1
ATOM 2679 C C . ILE A 1 347 ? 59.621 4.732 71.382 1.00 66.69 347 ILE A C 1
ATOM 2681 O O . ILE A 1 347 ? 59.099 3.618 71.390 1.00 66.69 347 ILE A O 1
ATOM 2685 N N . VAL A 1 348 ? 60.902 4.923 71.697 1.00 74.44 348 VAL A N 1
ATOM 2686 C CA . VAL A 1 348 ? 61.767 3.859 72.216 1.00 74.44 348 VAL A CA 1
ATOM 2687 C C . VAL A 1 348 ? 61.467 3.663 73.701 1.00 74.44 348 VAL A C 1
ATOM 2689 O O . VAL A 1 348 ? 61.941 4.419 74.548 1.00 74.44 348 VAL A O 1
ATOM 2692 N N . ILE A 1 349 ? 60.671 2.642 74.015 1.00 72.56 349 ILE A N 1
ATOM 2693 C CA . ILE A 1 349 ? 60.435 2.189 75.389 1.00 72.56 349 ILE A CA 1
ATOM 2694 C C . ILE A 1 349 ? 61.568 1.238 75.789 1.00 72.56 349 ILE A C 1
ATOM 2696 O O . ILE A 1 349 ? 61.560 0.061 75.438 1.00 72.56 349 ILE A O 1
ATOM 2700 N N . ASN A 1 350 ? 62.560 1.757 76.515 1.00 70.19 350 ASN A N 1
ATOM 2701 C CA . ASN A 1 350 ? 63.570 0.927 77.168 1.00 70.19 350 ASN A CA 1
ATOM 2702 C C . ASN A 1 350 ? 62.992 0.380 78.478 1.00 70.19 350 ASN A C 1
ATOM 2704 O O . ASN A 1 350 ? 62.950 1.090 79.483 1.00 70.19 350 ASN A O 1
ATOM 2708 N N . PHE A 1 351 ? 62.588 -0.887 78.471 1.00 61.72 351 PHE A N 1
ATOM 2709 C CA . PHE A 1 351 ? 62.424 -1.660 79.698 1.00 61.72 351 PHE A CA 1
ATOM 2710 C C . PHE A 1 351 ? 63.758 -2.331 80.024 1.00 61.72 351 PHE A C 1
ATOM 2712 O O . PHE A 1 351 ? 64.370 -2.952 79.154 1.00 61.72 351 PHE A O 1
ATOM 2719 N N . LYS A 1 352 ? 64.212 -2.208 81.271 1.00 61.47 352 LYS A N 1
ATOM 2720 C CA . LYS A 1 352 ? 65.300 -3.025 81.802 1.00 61.47 352 LYS A CA 1
ATOM 2721 C C . LYS A 1 352 ? 64.946 -3.434 83.226 1.00 61.47 352 LYS A C 1
ATOM 2723 O O . LYS A 1 352 ? 64.608 -2.570 84.033 1.00 61.47 352 LYS A O 1
ATOM 2728 N N . GLU A 1 353 ? 64.963 -4.744 83.439 1.00 49.59 353 GLU A N 1
ATOM 2729 C CA . GLU A 1 353 ? 64.714 -5.439 84.709 1.00 49.59 353 GLU A CA 1
ATOM 2730 C C . GLU A 1 353 ? 65.854 -5.219 85.719 1.00 49.59 353 GLU A C 1
ATOM 2732 O O . GLU A 1 353 ? 67.010 -5.010 85.269 1.00 49.59 353 GLU A O 1
#

Radius of gyration: 34.35 Å; Cα contacts (8 Å, |Δi|>4): 568; chains: 1; bounding box: 92×86×124 Å

Sequence (353 aa):
MHIFYSLLIFALLGVFSVAEEHSNDLEVERVKRVAVEDVDFASNDEPAPARTRQKTPSRARANNNADVNDVKPVPNPDGVVPVVLPPYHDSNLAPFDLKKRSCMLYLEGITILVLDVKSIGSAQKAYTLPLKAANDSYGWDDSYAVCPAGPKDGGNFTTGTPFSFIIDYRISKPRQLVLENSVVMTVSKGFKLTLNFVSNSGFNLTSAFLDGLSVEKGQSGFITKDLTRTGNASNVYGTNIRAYFGYNYACSATPALLFPVKEDPDFLVGIILNNFQVQGFGVDKDGEGTIPYFSSRTADCIPTFNQGTWMGIIVTLILVSVLAFAFLMLNSVQTMDRFDDPKQKQIVINFKE

Solvent-accessible surface area (backbone atoms only — not comparable to full-atom values): 21615 Å² total; per-residue (Å²): 114,71,67,59,56,55,52,52,52,56,59,66,70,66,65,87,73,78,84,93,76,88,82,76,90,76,87,75,83,78,79,82,76,82,84,86,79,93,82,83,92,77,91,84,83,88,85,88,85,90,86,90,91,80,90,88,85,90,85,84,91,80,90,77,91,70,84,93,80,80,77,79,85,78,96,64,75,63,40,56,55,52,47,51,41,64,73,88,82,53,87,82,53,70,81,72,59,72,70,56,47,24,42,44,36,40,31,56,32,40,28,41,33,41,34,44,71,68,48,83,91,49,84,66,54,68,51,74,45,77,52,70,56,88,71,25,32,29,60,61,57,84,79,31,45,40,45,36,80,47,54,84,76,84,53,85,75,69,66,63,45,56,31,36,40,47,47,36,42,39,55,72,64,67,46,70,38,70,57,98,94,28,40,39,36,34,38,61,61,39,33,37,40,36,42,33,32,35,30,58,84,19,39,35,57,71,45,40,38,37,37,63,38,43,41,39,52,28,76,62,59,79,37,87,59,64,49,61,43,70,48,60,42,78,40,49,75,78,40,63,57,48,27,49,66,74,29,19,27,37,30,68,64,44,56,55,45,30,29,75,31,85,92,48,77,49,35,35,43,25,44,23,41,26,48,28,34,42,27,71,51,70,54,35,59,46,100,84,69,81,52,79,42,81,42,94,40,67,34,65,74,70,65,98,68,46,74,66,54,52,53,49,53,53,54,52,52,53,52,50,52,53,50,50,50,54,50,54,57,58,74,65,66,73,80,79,86,78,76,86,70,79,87,64,80,83,81,82,81,84,81,80,135

Nearest PDB structures (foldseek):
  4kkd-assembly1_A  TM=1.326E-01  e=6.711E+00  Homo sapiens

pLDDT: mean 70.95, std 23.97, range [23.61, 98.19]